Protein AF-A0AAD2FWF0-F1 (afdb_monomer)

Secondary structure (DSSP, 8-state):
------SSSSSSSSHHHHHHHHHHHHHHTTTTTHHHH--S-----PPPHHHHTSGGGHHHHHHHHHHHHHTTGGG-S---SSTTSHHHHHHHHIIIIITTTT----STTHHHHHHHHHHHHHHHHHHTS-TT-TTHHHHHHHHHHHHHHHHHHHHHHHHHHHHS-S---------S----S---TT----TTTTTTTTT--HHHHHHTS-HHHHHHHHHHHHHHHTT-HHHHHHHHHHHHHHHHHHHH---S-HHHHHHHHHHHHHH--SHHHHHHHHHHHHHHHHHHHHHHSPP-S-S---

Organism: NCBI:txid2856

Nearest PDB structures (foldseek):
  6ysq-assembly2_D  TM=2.371E-01  e=7.301E+00  Homo sapiens

Solvent-accessible surface area (backbone atoms only — not comparable to full-atom values): 18083 Å² total; per-residue (Å²): 144,83,89,90,86,87,85,84,70,74,75,66,66,63,62,59,60,62,53,54,57,56,54,55,59,58,58,71,67,51,71,67,58,59,70,72,76,53,95,65,98,63,88,43,52,74,80,55,58,83,55,49,74,34,81,90,28,42,69,57,47,49,46,46,53,49,26,31,59,78,30,48,22,34,66,45,61,71,69,44,90,46,82,86,28,30,44,33,42,19,48,49,45,28,43,75,53,72,30,48,89,47,26,59,92,64,73,89,62,41,64,53,54,47,51,53,50,54,54,50,39,34,52,43,42,70,75,69,48,60,93,82,43,85,62,39,68,60,38,52,51,42,46,50,37,26,54,50,24,40,53,51,51,53,51,49,57,58,48,52,66,62,68,64,71,87,85,74,79,90,75,79,83,79,77,95,79,79,96,81,90,83,79,73,98,83,66,80,55,51,88,79,62,56,72,79,57,78,82,63,60,53,67,67,34,52,68,71,43,59,68,70,47,36,51,34,52,52,50,50,49,50,30,60,76,73,61,38,70,79,60,40,57,61,43,48,55,53,36,53,53,45,47,53,51,58,62,66,52,86,81,73,58,35,62,64,51,32,49,32,34,53,43,50,39,61,67,43,89,44,75,65,54,30,50,56,36,47,57,40,29,55,50,25,49,51,54,36,51,58,71,69,48,73,80,76,91,77,88,84,80,135

Mean predicted aligned error: 19.79 Å

Foldseek 3Di:
DDDDDPDDPPVVVVVVVVVVVVVVVVVVVPPVVCVQQDPDPDAQADDALVVCLDPVNVVLVVQLLVLLVVLVQLQAQDFDCDPNHSLVSSVCSSCVPSRVRRHDQDDDPSSVVSVVRLLVNLVCLVPPHDPPRPCSVSSVVSNVSNVVNVVVVVVVVVVVVVVVDDDDPDPDDDDDDDDDDDDDPPDLDPVPPVPVPPPQPLVVLLVPDDPQLSVLLVVCVVCVVVVVPPVNVVSVVSNVVSLVVLLPDPDDQLVSLLSNLVSQLSSDPDPVSNVSSVVSNVVSVVVNVVVVDPDPPPPPDD

pLDDT: mean 76.72, std 20.9, range [30.39, 97.94]

Structure (mmCIF, N/CA/C/O backbone):
data_AF-A0AAD2FWF0-F1
#
_entry.id   AF-A0AAD2FWF0-F1
#
loop_
_atom_site.group_PDB
_atom_site.id
_atom_site.type_symbol
_atom_site.label_atom_id
_atom_site.label_alt_id
_at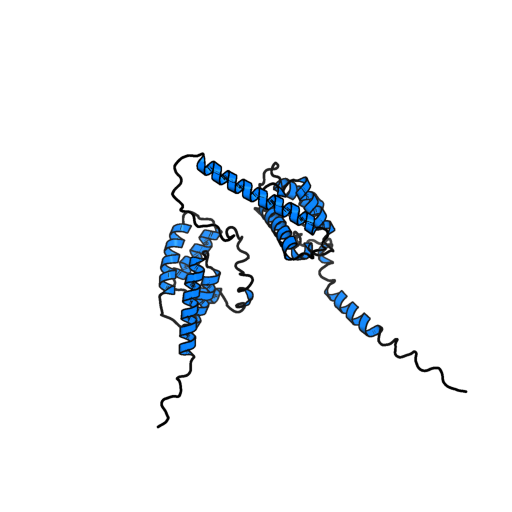om_site.label_comp_id
_atom_site.label_asym_id
_atom_site.label_entity_id
_atom_site.label_seq_id
_atom_site.pdbx_PDB_ins_code
_atom_site.Cartn_x
_atom_site.Cartn_y
_atom_site.Cartn_z
_atom_site.occupancy
_atom_site.B_iso_or_equiv
_atom_site.auth_seq_id
_atom_site.auth_comp_id
_atom_site.auth_asym_id
_atom_site.auth_atom_id
_atom_site.pdbx_PDB_model_num
ATOM 1 N N . MET A 1 1 ? -31.394 -71.961 29.343 1.00 45.06 1 MET A N 1
ATOM 2 C CA . MET A 1 1 ? -30.288 -71.554 28.451 1.00 45.06 1 MET A CA 1
ATOM 3 C C . MET A 1 1 ? -30.796 -70.407 27.598 1.00 45.06 1 MET A C 1
ATOM 5 O O . MET A 1 1 ? -31.418 -70.633 26.573 1.00 45.06 1 MET A O 1
ATOM 9 N N . THR A 1 2 ? -30.639 -69.186 28.090 1.00 41.44 2 THR A N 1
ATOM 10 C CA . THR A 1 2 ? -31.156 -67.957 27.479 1.00 41.44 2 THR A CA 1
ATOM 11 C C . THR A 1 2 ? -30.182 -66.832 27.812 1.00 41.44 2 THR A C 1
ATOM 13 O O . THR A 1 2 ? -29.646 -66.817 28.916 1.00 41.44 2 THR A O 1
ATOM 16 N N . SER A 1 3 ? -30.020 -65.896 26.870 1.00 39.06 3 SER A N 1
ATOM 17 C CA . SER A 1 3 ? -29.346 -64.590 26.996 1.00 39.06 3 SER A CA 1
ATOM 18 C C . SER A 1 3 ? -27.902 -64.479 26.486 1.00 39.06 3 SER A C 1
ATOM 20 O O . SER A 1 3 ? -26.971 -64.452 27.280 1.00 39.06 3 SER A O 1
ATOM 22 N N . VAL A 1 4 ? -27.738 -64.272 25.169 1.00 47.34 4 VAL A N 1
ATOM 23 C CA . VAL A 1 4 ? -26.682 -63.403 24.595 1.00 47.34 4 VAL A CA 1
ATOM 24 C C . VAL A 1 4 ? -27.207 -62.768 23.296 1.00 47.34 4 VAL A C 1
ATOM 26 O O . VAL A 1 4 ? -26.878 -63.226 22.212 1.00 47.34 4 VAL A O 1
ATOM 29 N N . LEU A 1 5 ? -28.067 -61.749 23.372 1.00 50.69 5 LEU A N 1
ATOM 30 C CA . LEU A 1 5 ? -28.455 -60.919 22.213 1.00 50.69 5 LEU A CA 1
ATOM 31 C C . LEU A 1 5 ? -28.944 -59.542 22.701 1.00 50.69 5 LEU A C 1
ATOM 33 O O . LEU A 1 5 ? -30.114 -59.203 22.564 1.00 50.69 5 LEU A O 1
ATOM 37 N N . ALA A 1 6 ? -28.069 -58.754 23.332 1.00 52.94 6 ALA A N 1
ATOM 38 C CA . ALA A 1 6 ? -28.422 -57.392 23.749 1.00 52.94 6 ALA A CA 1
ATOM 39 C C . ALA A 1 6 ? -27.200 -56.484 23.984 1.00 52.94 6 ALA A C 1
ATOM 41 O O . ALA A 1 6 ? -27.078 -55.917 25.057 1.00 52.94 6 ALA A O 1
ATOM 42 N N . THR A 1 7 ? -26.280 -56.340 23.022 1.00 47.69 7 THR A N 1
ATOM 43 C CA . THR A 1 7 ? -25.203 -55.318 23.124 1.00 47.69 7 THR A CA 1
ATOM 44 C C . THR A 1 7 ? -24.709 -54.766 21.778 1.00 47.69 7 THR A C 1
ATOM 46 O O . THR A 1 7 ? -23.608 -54.239 21.698 1.00 47.69 7 THR A O 1
ATOM 49 N N . LYS A 1 8 ? -25.488 -54.852 20.690 1.00 49.72 8 LYS A N 1
ATOM 50 C CA . LYS A 1 8 ? -25.033 -54.376 19.361 1.00 49.72 8 LYS A CA 1
ATOM 51 C C . LYS A 1 8 ? -25.887 -53.274 18.728 1.00 49.72 8 LYS A C 1
ATOM 53 O O . LYS A 1 8 ? -25.802 -53.066 17.523 1.00 49.72 8 LYS A O 1
ATOM 58 N N . LYS A 1 9 ? -26.729 -52.600 19.519 1.00 48.31 9 LYS A N 1
ATOM 59 C CA . LYS A 1 9 ? -27.664 -51.578 19.015 1.00 48.31 9 LYS A CA 1
ATOM 60 C C . LYS A 1 9 ? -27.309 -50.135 19.388 1.00 48.31 9 LYS A C 1
ATOM 62 O O . LYS A 1 9 ? -27.790 -49.238 18.708 1.00 48.31 9 LYS A O 1
ATOM 67 N N . ASP A 1 10 ? -26.423 -49.918 20.359 1.00 45.75 10 ASP A N 1
ATOM 68 C CA . ASP A 1 10 ? -26.119 -48.564 20.850 1.00 45.75 10 ASP A CA 1
ATOM 69 C C . ASP A 1 10 ? -24.921 -47.887 20.161 1.00 45.75 10 ASP A C 1
ATOM 71 O O . ASP A 1 10 ? -24.808 -46.667 20.208 1.00 45.75 10 ASP A O 1
ATOM 75 N N . ASP A 1 11 ? -24.085 -48.630 19.427 1.00 47.00 11 ASP A N 1
ATOM 76 C CA . ASP A 1 11 ? -22.942 -48.047 18.695 1.00 47.00 11 ASP A CA 1
ATOM 77 C C . ASP A 1 11 ? -23.287 -47.543 17.284 1.00 47.00 11 ASP A C 1
ATOM 79 O O . ASP A 1 11 ? -22.519 -46.802 16.677 1.00 47.00 11 ASP A O 1
ATOM 83 N N . VAL A 1 12 ? -24.456 -47.897 16.740 1.00 48.69 12 VAL A N 1
ATOM 84 C CA . VAL A 1 12 ? -24.847 -47.486 15.376 1.00 48.69 12 VAL A CA 1
ATOM 85 C C . VAL A 1 12 ? -25.585 -46.141 15.372 1.00 48.69 12 VAL A C 1
ATOM 87 O O . VAL A 1 12 ? -25.579 -45.450 14.358 1.00 48.69 12 VAL A O 1
ATOM 90 N N . MET A 1 13 ? -26.162 -45.708 16.500 1.00 49.09 13 MET A N 1
ATOM 91 C CA . MET A 1 13 ? -26.856 -44.412 16.577 1.00 49.09 13 MET A CA 1
ATOM 92 C C . MET A 1 13 ? -25.934 -43.209 16.811 1.00 49.09 13 MET A C 1
ATOM 94 O O . MET A 1 13 ? -26.358 -42.091 16.548 1.00 49.09 13 MET A O 1
ATOM 98 N N . LYS A 1 14 ? -24.674 -43.398 17.227 1.00 46.62 14 LYS A N 1
ATOM 99 C CA . LYS A 1 14 ? -23.728 -42.276 17.398 1.00 46.62 14 LYS A CA 1
ATOM 100 C C . LYS A 1 14 ? -23.008 -41.843 16.119 1.00 46.62 14 LYS A C 1
ATOM 102 O O . LYS A 1 14 ? -22.526 -40.721 16.058 1.00 46.62 14 LYS A O 1
ATOM 107 N N . VAL A 1 15 ? -22.969 -42.685 15.086 1.00 46.34 15 VAL A N 1
ATOM 108 C CA . VAL A 1 15 ? -22.257 -42.382 13.825 1.00 46.34 15 VAL A CA 1
ATOM 109 C C . VAL A 1 15 ? -23.104 -41.525 12.867 1.00 46.34 15 VAL A C 1
ATOM 111 O O . VAL A 1 15 ? -22.577 -40.901 11.946 1.00 46.34 15 VAL A O 1
ATOM 114 N N . VAL A 1 16 ? -24.421 -41.453 13.088 1.00 47.81 16 VAL A N 1
ATOM 115 C CA . VAL A 1 16 ? -25.355 -40.754 12.185 1.00 47.81 16 VAL A CA 1
ATOM 116 C C . VAL A 1 16 ? -25.494 -39.260 12.521 1.00 47.81 16 VAL A C 1
ATOM 118 O O . VAL A 1 16 ? -25.752 -38.465 11.622 1.00 47.81 16 VAL A O 1
ATOM 121 N N . ASP A 1 17 ? -25.238 -38.843 13.767 1.00 44.84 17 ASP A N 1
ATOM 122 C CA . ASP A 1 17 ? -25.314 -37.421 14.154 1.00 44.84 17 ASP A CA 1
ATOM 123 C C . ASP A 1 17 ? -24.028 -36.627 13.848 1.00 44.84 17 ASP A C 1
ATOM 125 O O . ASP A 1 17 ? -24.093 -35.440 13.528 1.00 44.84 17 ASP A O 1
ATOM 129 N N . GLU A 1 18 ? -22.852 -37.265 13.841 1.00 44.94 18 GLU A N 1
ATOM 130 C CA . GLU A 1 18 ? -21.591 -36.592 13.470 1.00 44.94 18 GLU A CA 1
ATOM 131 C C . GLU A 1 18 ? -21.431 -36.393 11.953 1.00 44.94 18 GLU A C 1
ATOM 133 O O . GLU A 1 18 ? -20.737 -35.478 11.508 1.00 44.94 18 GLU A O 1
ATOM 138 N N . THR A 1 1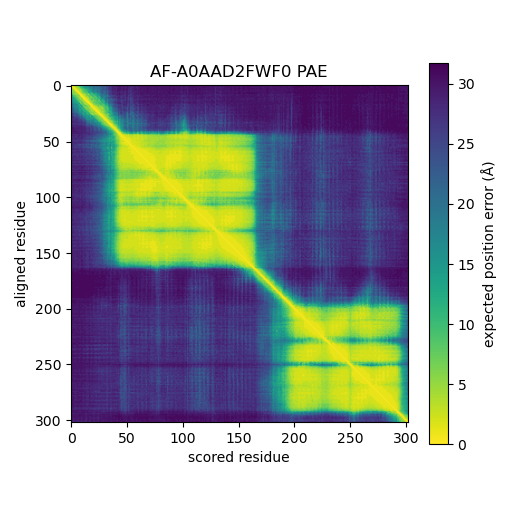9 ? -22.122 -37.191 11.135 1.00 47.12 19 THR A N 1
ATOM 139 C CA . THR A 1 19 ? -22.107 -37.038 9.671 1.00 47.12 19 THR A CA 1
ATOM 140 C C . THR A 1 19 ? -23.098 -35.984 9.171 1.00 47.12 19 THR A C 1
ATOM 142 O O . THR A 1 19 ? -22.842 -35.362 8.142 1.00 47.12 19 THR A O 1
ATOM 145 N N . ALA A 1 20 ? -24.175 -35.694 9.907 1.00 45.41 20 ALA A N 1
ATOM 146 C CA . ALA A 1 20 ? -25.114 -34.627 9.551 1.00 45.41 20 ALA A CA 1
ATOM 147 C C . ALA A 1 20 ? -24.542 -33.219 9.818 1.00 45.41 20 ALA A C 1
ATOM 149 O O . ALA A 1 20 ? -24.757 -32.303 9.022 1.00 45.41 20 ALA A O 1
ATOM 150 N N . ALA A 1 21 ? -23.743 -33.052 10.880 1.00 46.25 21 ALA A N 1
ATOM 151 C CA . ALA A 1 21 ? -23.077 -31.782 11.181 1.00 46.25 21 ALA A CA 1
ATOM 152 C C . ALA A 1 21 ? -21.938 -31.457 10.191 1.00 46.25 21 ALA A C 1
ATOM 154 O O . ALA A 1 21 ? -21.775 -30.301 9.802 1.00 46.25 21 ALA A O 1
ATOM 155 N N . ALA A 1 22 ? -21.203 -32.466 9.708 1.00 45.25 22 ALA A N 1
ATOM 156 C CA . ALA A 1 22 ? -20.161 -32.279 8.693 1.00 45.25 22 ALA A CA 1
ATOM 157 C C . ALA A 1 22 ? -20.730 -31.915 7.305 1.00 45.25 22 ALA A C 1
ATOM 159 O O . ALA A 1 22 ? -20.107 -31.167 6.553 1.00 45.25 22 ALA A O 1
ATOM 160 N N . VAL A 1 23 ? -21.937 -32.388 6.972 1.00 45.16 23 VAL A N 1
ATOM 161 C CA . VAL A 1 23 ? -22.601 -32.078 5.693 1.00 45.16 23 VAL A CA 1
ATOM 162 C C . VAL A 1 23 ? -23.232 -30.677 5.693 1.00 45.16 23 VAL A C 1
ATOM 164 O O . VAL A 1 23 ? -23.312 -30.057 4.635 1.00 45.16 23 VAL A O 1
ATOM 167 N N . ALA A 1 24 ? -23.605 -30.130 6.855 1.00 44.16 24 ALA A N 1
ATOM 168 C CA . ALA A 1 24 ? -24.110 -28.757 6.963 1.00 44.16 24 ALA A CA 1
ATOM 169 C C . ALA A 1 24 ? -22.993 -27.695 6.885 1.00 44.16 24 ALA A C 1
ATOM 171 O O . ALA A 1 24 ? -23.190 -26.658 6.257 1.00 44.16 24 ALA A O 1
ATOM 172 N N . VAL A 1 25 ? -21.797 -27.968 7.427 1.00 46.78 25 VAL A N 1
ATOM 173 C CA . VAL A 1 25 ? -20.635 -27.060 7.291 1.00 46.78 25 VAL A CA 1
ATOM 174 C C . VAL A 1 25 ? -20.080 -27.076 5.858 1.00 46.78 25 VAL A C 1
ATOM 176 O O . VAL A 1 25 ? -19.704 -26.035 5.330 1.00 46.78 25 VAL A O 1
ATOM 179 N N . ALA A 1 26 ? -20.149 -28.218 5.167 1.00 44.19 26 ALA A N 1
ATOM 180 C CA . ALA A 1 26 ? -19.785 -28.325 3.751 1.00 44.19 26 ALA A CA 1
ATOM 181 C C . ALA A 1 26 ? -20.808 -27.692 2.779 1.00 44.19 26 ALA A C 1
ATOM 183 O O . ALA A 1 26 ? -20.541 -27.623 1.578 1.00 44.19 26 ALA A O 1
ATOM 184 N N . ALA A 1 27 ? -21.979 -27.255 3.258 1.00 42.62 27 ALA A N 1
ATOM 185 C CA . ALA A 1 27 ? -23.025 -26.664 2.420 1.00 42.62 27 ALA A CA 1
ATOM 186 C C . ALA A 1 27 ? -22.975 -25.125 2.369 1.00 42.62 27 ALA A C 1
ATOM 188 O O . ALA A 1 27 ? -23.363 -24.560 1.348 1.00 42.62 27 ALA A O 1
ATOM 189 N N . GLU A 1 28 ? -22.451 -24.447 3.399 1.00 41.53 28 GLU A N 1
ATOM 190 C CA . GLU A 1 28 ? -22.254 -22.983 3.374 1.00 41.53 28 GLU A CA 1
ATOM 191 C C . GLU A 1 28 ? -20.892 -22.554 2.797 1.00 41.53 28 GLU A C 1
ATOM 193 O O . GLU A 1 28 ? -20.771 -21.444 2.290 1.00 41.53 28 GLU A O 1
ATOM 198 N N . GLU A 1 29 ? -19.885 -23.434 2.766 1.00 44.94 29 GLU A N 1
ATOM 199 C CA . GLU A 1 29 ? -18.586 -23.149 2.123 1.00 44.94 29 GLU A CA 1
ATOM 200 C C . GLU A 1 29 ? -18.600 -23.404 0.599 1.00 44.94 29 GLU A C 1
ATOM 202 O O . GLU A 1 29 ? -17.667 -23.065 -0.127 1.00 44.94 29 GLU A O 1
ATOM 207 N N . LYS A 1 30 ? -19.695 -23.971 0.076 1.00 40.53 30 LYS A N 1
ATOM 208 C CA . LYS A 1 30 ? -19.815 -24.364 -1.335 1.00 40.53 30 LYS A CA 1
ATOM 209 C C . LYS A 1 30 ? -20.314 -23.249 -2.260 1.00 40.53 30 LYS A C 1
ATOM 211 O O . LYS A 1 30 ? -20.218 -23.388 -3.474 1.00 40.53 30 LYS A O 1
ATOM 216 N N . THR A 1 31 ? -20.821 -22.135 -1.727 1.00 37.97 31 THR A N 1
ATOM 217 C CA . THR A 1 31 ? -21.410 -21.063 -2.554 1.00 37.97 31 THR A CA 1
ATOM 218 C C . THR A 1 31 ? -20.408 -20.035 -3.079 1.00 37.97 31 THR A C 1
ATOM 220 O O . THR A 1 31 ? -20.755 -19.294 -3.993 1.00 37.97 31 THR A O 1
ATOM 223 N N . ASP A 1 32 ? -19.171 -20.013 -2.573 1.00 42.81 32 ASP A N 1
ATOM 224 C CA . ASP A 1 32 ? -18.135 -19.076 -3.045 1.00 42.81 32 ASP A CA 1
ATOM 225 C C . ASP A 1 32 ? -17.148 -19.705 -4.047 1.00 42.81 32 ASP A C 1
ATOM 227 O O . ASP A 1 32 ? -16.441 -18.985 -4.756 1.00 42.81 32 ASP A O 1
ATOM 231 N N . ILE A 1 33 ? -17.109 -21.039 -4.149 1.00 46.69 33 ILE A N 1
ATOM 232 C CA . ILE A 1 33 ? -16.169 -21.761 -5.025 1.00 46.69 33 ILE A CA 1
ATOM 233 C C . ILE A 1 33 ? -16.726 -21.910 -6.451 1.00 46.69 33 ILE A C 1
ATOM 235 O O . ILE A 1 33 ? -15.979 -21.751 -7.419 1.00 46.69 33 ILE A O 1
ATOM 239 N N . ASP A 1 34 ? -18.041 -22.098 -6.615 1.00 38.59 34 ASP A N 1
ATOM 240 C CA . ASP A 1 34 ? -18.673 -22.165 -7.947 1.00 38.59 34 ASP A CA 1
ATOM 241 C C . ASP A 1 34 ? -18.630 -20.817 -8.701 1.00 38.59 34 ASP A C 1
ATOM 243 O O . ASP A 1 34 ? -18.728 -20.773 -9.930 1.00 38.59 34 ASP A O 1
ATOM 247 N N . ASP A 1 35 ? -18.378 -19.711 -7.994 1.00 47.03 35 ASP A N 1
ATOM 248 C CA . ASP A 1 35 ? -18.180 -18.384 -8.588 1.00 47.03 35 ASP A CA 1
ATOM 249 C C . ASP A 1 35 ? -16.759 -18.155 -9.136 1.00 47.03 35 ASP A C 1
ATOM 251 O O . ASP A 1 35 ? -16.540 -17.208 -9.898 1.00 47.03 35 ASP A O 1
ATOM 255 N N . ALA A 1 36 ? -15.794 -19.018 -8.796 1.00 49.69 36 ALA A N 1
ATOM 256 C CA . ALA A 1 36 ? -14.414 -18.917 -9.275 1.00 49.69 36 ALA A CA 1
ATOM 257 C C . ALA A 1 36 ? -14.186 -19.614 -10.630 1.00 49.69 36 ALA A C 1
ATOM 259 O O . ALA A 1 36 ? -13.240 -19.267 -11.338 1.00 49.69 36 ALA A O 1
ATOM 260 N N . LEU A 1 37 ? -15.049 -20.564 -11.015 1.00 48.69 37 LEU A N 1
ATOM 261 C CA . LEU A 1 37 ? -14.884 -21.381 -12.230 1.00 48.69 37 LEU A CA 1
ATOM 262 C C . LEU A 1 37 ? -16.114 -21.375 -13.165 1.00 48.69 37 LEU A C 1
ATOM 264 O O . LEU A 1 37 ? -16.098 -22.012 -14.219 1.00 48.69 37 LEU A O 1
ATOM 268 N N . GLY A 1 38 ? -17.169 -20.623 -12.830 1.00 37.72 38 GLY A N 1
ATOM 269 C CA . GLY A 1 38 ? -18.408 -20.534 -13.606 1.00 37.72 38 GLY A CA 1
ATOM 270 C C . GLY A 1 38 ? -18.366 -19.525 -14.761 1.00 37.72 38 GLY A C 1
ATOM 271 O O . GLY A 1 38 ? -18.234 -18.313 -14.572 1.00 37.72 38 GLY A O 1
ATOM 272 N N . ALA A 1 39 ? -18.558 -20.018 -15.985 1.00 46.31 39 ALA A N 1
ATOM 273 C CA . ALA A 1 39 ? -18.765 -19.223 -17.191 1.00 46.31 39 ALA A CA 1
ATOM 274 C C . ALA A 1 39 ? -20.047 -18.369 -17.095 1.00 46.31 39 ALA A C 1
ATOM 276 O O . ALA A 1 39 ? -21.133 -18.795 -17.472 1.00 46.31 39 ALA A O 1
ATOM 277 N N . GLY A 1 40 ? -19.918 -17.133 -16.612 1.00 37.94 40 GLY A N 1
ATOM 278 C CA . GLY A 1 40 ? -21.021 -16.175 -16.606 1.00 37.94 40 GLY A CA 1
ATOM 279 C C . GLY A 1 40 ? -20.607 -14.791 -16.127 1.00 37.94 40 GLY A C 1
ATOM 280 O O . GLY A 1 40 ? -20.702 -14.510 -14.945 1.00 37.94 40 GLY A O 1
ATOM 281 N N . SER A 1 41 ? -20.152 -13.933 -17.050 1.00 45.66 41 SER A N 1
ATOM 282 C CA . SER A 1 41 ? -20.131 -12.450 -17.013 1.00 45.66 41 SER A CA 1
ATOM 283 C C . SER A 1 41 ? -19.851 -11.702 -15.682 1.00 45.66 41 SER A C 1
ATOM 285 O O . SER A 1 41 ? -20.185 -10.519 -15.559 1.00 45.66 41 SER A O 1
ATOM 287 N N . LYS A 1 42 ? -19.215 -12.318 -14.685 1.00 55.62 42 LYS A N 1
ATOM 288 C CA . LYS A 1 42 ? -18.720 -11.638 -13.486 1.00 55.62 42 LYS A CA 1
ATOM 289 C C . LYS A 1 42 ? -17.328 -11.091 -13.782 1.00 55.62 42 LYS A C 1
ATOM 291 O O . LYS A 1 42 ? -16.529 -11.713 -14.482 1.00 55.62 42 LYS A O 1
ATOM 296 N N . ARG A 1 43 ? -17.059 -9.870 -13.311 1.00 57.12 43 ARG A N 1
ATOM 297 C CA . ARG A 1 43 ? -15.760 -9.205 -13.486 1.00 57.12 43 ARG A CA 1
ATOM 298 C C . ARG A 1 43 ? -14.656 -10.129 -12.962 1.00 57.12 43 ARG A C 1
ATOM 300 O O . ARG A 1 43 ? -14.607 -10.405 -11.769 1.00 57.12 43 ARG A O 1
ATOM 307 N N . ARG A 1 44 ? -13.795 -10.584 -13.869 1.00 73.81 44 ARG A N 1
ATOM 308 C CA . ARG A 1 44 ? -12.652 -11.456 -13.589 1.00 73.81 44 ARG A CA 1
ATOM 309 C C . ARG A 1 44 ? -11.543 -10.629 -12.947 1.00 73.81 44 ARG A C 1
ATOM 311 O O . ARG A 1 44 ? -10.960 -9.765 -13.605 1.00 73.81 44 ARG A O 1
ATOM 318 N N . PHE A 1 45 ? -11.306 -10.840 -11.657 1.00 81.00 45 PHE A N 1
ATOM 319 C CA . PHE A 1 45 ? -10.285 -10.131 -10.890 1.00 81.00 45 PHE A CA 1
ATOM 320 C C . PHE A 1 45 ? -9.158 -11.075 -10.506 1.00 81.00 45 PHE A C 1
ATOM 322 O O . PHE A 1 45 ? -9.391 -12.239 -10.196 1.00 81.00 45 PHE A O 1
ATOM 329 N N . PHE A 1 46 ? -7.947 -10.527 -10.432 1.00 86.88 46 PHE A N 1
ATOM 330 C CA . PHE A 1 46 ? -6.804 -11.271 -9.928 1.00 86.88 46 PHE A CA 1
ATOM 331 C C . PHE A 1 46 ? -7.103 -11.738 -8.493 1.00 86.88 46 PHE A C 1
ATOM 333 O O . PHE A 1 46 ? -7.545 -10.906 -7.684 1.00 86.88 46 PHE A O 1
ATOM 340 N N . PRO A 1 47 ? -6.892 -13.026 -8.163 1.00 87.81 47 PRO A N 1
ATOM 341 C CA . PRO A 1 47 ? -7.237 -13.559 -6.853 1.00 87.81 47 PRO A CA 1
ATOM 342 C C . PRO A 1 47 ? -6.613 -12.756 -5.704 1.00 87.81 47 PRO A C 1
ATOM 344 O O . PRO A 1 47 ? -5.526 -12.178 -5.807 1.00 87.81 47 PRO A O 1
ATOM 347 N N . ARG A 1 48 ? -7.323 -12.691 -4.574 1.00 88.88 48 ARG A N 1
ATOM 348 C CA . ARG A 1 48 ? -6.809 -12.019 -3.372 1.00 88.88 48 ARG A CA 1
ATOM 349 C C . ARG A 1 48 ? -5.648 -12.831 -2.792 1.00 88.88 48 ARG A C 1
ATOM 351 O O . ARG A 1 48 ? -5.724 -14.052 -2.770 1.00 88.88 48 ARG A O 1
ATOM 358 N N . VAL A 1 49 ? -4.637 -12.154 -2.236 1.00 89.25 49 VAL A N 1
ATOM 359 C CA . VAL A 1 49 ? -3.431 -12.798 -1.669 1.00 89.25 49 VAL A CA 1
ATOM 360 C C . VAL A 1 49 ? -3.787 -13.883 -0.658 1.00 89.25 49 VAL A C 1
ATOM 362 O O . VAL A 1 49 ? -3.319 -15.000 -0.800 1.00 89.25 49 VAL A O 1
ATOM 365 N N . LYS A 1 50 ? -4.717 -13.614 0.267 1.00 87.50 50 LYS A N 1
ATOM 366 C CA . LYS A 1 50 ? -5.183 -14.612 1.243 1.00 87.50 50 LYS A CA 1
ATOM 367 C C . LYS A 1 50 ? -5.698 -15.925 0.628 1.00 87.50 50 LYS A C 1
ATOM 369 O O . LYS A 1 50 ? -5.614 -16.955 1.275 1.00 87.50 50 LYS A O 1
ATOM 374 N N . HIS A 1 51 ? -6.246 -15.893 -0.592 1.00 88.06 51 HIS A N 1
ATOM 375 C CA . HIS A 1 51 ? -6.697 -17.104 -1.287 1.00 88.06 51 HIS A CA 1
ATOM 376 C C . HIS A 1 51 ? -5.518 -17.817 -1.958 1.00 88.06 51 HIS A C 1
ATOM 378 O O . HIS A 1 51 ? -5.448 -19.038 -1.930 1.00 88.06 51 HIS A O 1
ATOM 384 N N . LEU A 1 52 ? -4.555 -17.057 -2.486 1.00 87.75 52 LEU A N 1
ATOM 385 C CA . LEU A 1 52 ? -3.352 -17.591 -3.132 1.00 87.75 52 LEU A CA 1
ATOM 386 C C . LEU A 1 52 ? -2.435 -18.373 -2.183 1.00 87.75 52 LEU A C 1
ATOM 388 O O . LEU A 1 52 ? -1.653 -19.188 -2.652 1.00 87.75 52 LEU A O 1
ATOM 392 N N . LEU A 1 53 ? -2.532 -18.138 -0.871 1.00 87.88 53 LEU A N 1
ATOM 393 C CA . LEU A 1 53 ? -1.777 -18.876 0.150 1.00 87.88 53 LEU A CA 1
ATOM 394 C C . LEU A 1 53 ? -2.404 -20.231 0.520 1.00 87.88 53 LEU A C 1
ATOM 396 O O . LEU A 1 53 ? -1.855 -20.964 1.341 1.00 87.88 53 LEU A O 1
ATOM 400 N N . THR A 1 54 ? -3.578 -20.554 -0.026 1.00 87.88 54 THR A N 1
ATOM 401 C CA . THR A 1 54 ? -4.245 -21.837 0.227 1.00 87.88 54 THR A CA 1
ATOM 402 C C . THR A 1 54 ? -3.761 -22.900 -0.758 1.00 87.88 54 THR A C 1
ATOM 404 O O . THR A 1 54 ? -3.388 -22.590 -1.890 1.00 87.88 54 THR A O 1
ATOM 407 N N . ARG A 1 55 ? -3.817 -24.177 -0.353 1.00 85.81 55 ARG A N 1
ATOM 408 C CA . ARG A 1 55 ? -3.373 -25.308 -1.191 1.00 85.81 55 ARG A CA 1
ATOM 409 C C . ARG A 1 55 ? -4.120 -25.415 -2.522 1.00 85.81 55 ARG A C 1
ATOM 411 O O . ARG A 1 55 ? -3.558 -25.889 -3.501 1.00 85.81 55 ARG A O 1
ATOM 418 N N . GLU A 1 56 ? -5.366 -24.955 -2.581 1.00 88.38 56 GLU A N 1
ATOM 419 C CA . GLU A 1 56 ? -6.180 -24.986 -3.803 1.00 88.38 56 GLU A CA 1
ATOM 420 C C . GLU A 1 56 ? -5.596 -24.116 -4.923 1.00 88.38 56 GLU A C 1
ATOM 422 O O . GLU A 1 56 ? -5.746 -24.428 -6.102 1.00 88.38 56 GLU A O 1
ATOM 427 N N . TRP A 1 57 ? -4.890 -23.046 -4.554 1.00 91.38 57 TRP A N 1
ATOM 428 C CA . TRP A 1 57 ? -4.292 -22.094 -5.486 1.00 91.38 57 TRP A CA 1
ATOM 429 C C . TRP A 1 57 ? -2.799 -22.341 -5.717 1.00 91.38 57 TRP A C 1
ATOM 431 O O . TRP A 1 57 ? -2.146 -21.543 -6.385 1.00 91.38 57 TRP A O 1
ATOM 441 N N . GLU A 1 58 ? -2.249 -23.445 -5.208 1.00 92.62 58 GLU A N 1
ATOM 442 C CA . GLU A 1 58 ? -0.817 -23.739 -5.281 1.00 92.62 58 GLU A CA 1
ATOM 443 C C . GLU A 1 58 ? -0.321 -23.849 -6.730 1.00 92.62 58 GLU A C 1
ATOM 445 O O . GLU A 1 58 ? 0.711 -23.280 -7.073 1.00 92.62 58 GLU A O 1
ATOM 450 N N . SER A 1 59 ? -1.079 -24.504 -7.614 1.00 93.25 59 SER A N 1
ATOM 451 C CA . SER A 1 59 ? -0.732 -24.628 -9.038 1.00 93.25 59 SER A CA 1
ATOM 452 C C . SER A 1 59 ? -0.724 -23.274 -9.754 1.00 93.25 59 SER A C 1
ATOM 454 O O . SER A 1 59 ? 0.183 -22.980 -10.535 1.00 93.25 59 SER A O 1
ATOM 456 N N . PHE A 1 60 ? -1.699 -22.418 -9.443 1.00 94.69 60 PHE A N 1
ATOM 457 C CA . PHE A 1 60 ? -1.756 -21.051 -9.947 1.00 94.69 60 PHE A CA 1
ATOM 458 C C . PHE A 1 60 ? -0.568 -20.231 -9.436 1.00 94.69 60 PHE A C 1
ATOM 460 O O . PHE A 1 60 ? 0.108 -19.564 -10.218 1.00 94.69 60 PHE A O 1
ATOM 467 N N . LEU A 1 61 ? -0.282 -20.300 -8.133 1.00 94.75 61 LEU A N 1
ATOM 468 C CA . LEU A 1 61 ? 0.845 -19.609 -7.517 1.00 94.75 61 LEU A CA 1
ATOM 469 C C . LEU A 1 61 ? 2.174 -20.070 -8.126 1.00 94.75 61 LEU A C 1
ATOM 471 O O . LEU A 1 61 ? 3.001 -19.229 -8.467 1.00 94.75 61 LEU A O 1
ATOM 475 N N . ALA A 1 62 ? 2.359 -21.376 -8.325 1.00 96.81 62 ALA A N 1
ATOM 476 C CA . ALA A 1 62 ? 3.534 -21.931 -8.989 1.00 96.81 62 ALA A CA 1
ATOM 477 C C . ALA A 1 62 ? 3.707 -21.345 -10.398 1.00 96.81 62 ALA A C 1
ATOM 479 O O . ALA A 1 62 ? 4.782 -20.838 -10.708 1.00 96.81 62 ALA A O 1
ATOM 480 N N . GLY A 1 63 ? 2.633 -21.302 -11.195 1.00 97.25 63 GLY A N 1
ATOM 481 C CA . GLY A 1 63 ? 2.659 -20.694 -12.527 1.00 97.25 63 GLY A CA 1
ATOM 482 C C . GLY A 1 63 ? 3.006 -19.202 -12.503 1.00 97.25 63 GLY A C 1
ATOM 483 O O . GLY A 1 63 ? 3.764 -18.725 -13.347 1.00 97.25 63 GLY A O 1
ATOM 484 N N . VAL A 1 64 ? 2.505 -18.452 -11.514 1.00 96.94 64 VAL A N 1
ATOM 485 C CA . VAL A 1 64 ? 2.888 -17.045 -11.324 1.00 96.94 64 VAL A CA 1
ATOM 486 C C . VAL A 1 64 ? 4.385 -16.929 -11.031 1.00 96.94 64 VAL A C 1
ATOM 488 O O . VAL A 1 64 ? 5.054 -16.107 -11.653 1.00 96.94 64 VAL A O 1
ATOM 491 N N . LEU A 1 65 ? 4.931 -17.751 -10.130 1.00 97.56 65 LEU A N 1
ATOM 492 C CA . LEU A 1 65 ? 6.362 -17.737 -9.805 1.00 97.56 65 LEU A CA 1
ATOM 493 C C . LEU A 1 65 ? 7.228 -18.144 -11.011 1.00 97.56 65 LEU A C 1
ATOM 495 O O . LEU A 1 65 ? 8.256 -17.510 -11.244 1.00 97.56 65 LEU A O 1
ATOM 499 N N . ASP A 1 66 ? 6.797 -19.123 -11.812 1.00 97.94 66 ASP A N 1
ATOM 500 C CA . ASP A 1 66 ? 7.463 -19.517 -13.062 1.00 97.94 66 ASP A CA 1
ATOM 501 C C . ASP A 1 66 ? 7.529 -18.356 -14.062 1.00 97.94 66 ASP A C 1
ATOM 503 O O . ASP A 1 66 ? 8.589 -18.066 -14.620 1.00 97.94 66 ASP A O 1
ATOM 507 N N . ALA A 1 67 ? 6.417 -17.639 -14.248 1.00 97.81 67 ALA A N 1
ATOM 508 C CA . ALA A 1 67 ? 6.362 -16.473 -15.124 1.00 97.81 67 ALA A CA 1
ATOM 509 C C . ALA A 1 67 ? 7.289 -15.341 -14.646 1.00 97.81 67 ALA A C 1
ATOM 511 O O . ALA A 1 67 ? 7.919 -14.661 -15.463 1.00 97.81 67 ALA A O 1
ATOM 512 N N . MET A 1 68 ? 7.407 -15.148 -13.327 1.00 97.88 68 MET A N 1
ATOM 513 C CA . MET A 1 68 ? 8.335 -14.178 -12.737 1.00 97.88 68 MET A CA 1
ATOM 514 C C . MET A 1 68 ? 9.797 -14.526 -13.042 1.00 97.88 68 MET A C 1
ATOM 516 O O . MET A 1 68 ? 10.561 -13.635 -13.430 1.00 97.88 68 MET A O 1
ATOM 520 N N . ASP A 1 69 ? 10.169 -15.803 -12.916 1.00 97.38 69 ASP A N 1
ATOM 521 C CA . ASP A 1 69 ? 11.524 -16.285 -13.205 1.00 97.38 69 ASP A CA 1
ATOM 522 C C . ASP A 1 69 ? 11.847 -16.191 -14.697 1.00 97.38 69 ASP A C 1
ATOM 524 O O . ASP A 1 69 ? 12.887 -15.647 -15.071 1.00 97.38 69 ASP A O 1
ATOM 528 N N . GLN A 1 70 ? 10.927 -16.629 -15.561 1.00 97.38 70 GLN A N 1
ATOM 529 C CA . GLN A 1 70 ? 11.088 -16.566 -17.016 1.00 97.38 70 GLN A CA 1
ATOM 530 C C . GLN A 1 70 ? 11.272 -15.127 -17.520 1.00 97.38 70 GLN A C 1
ATOM 532 O O . GLN A 1 70 ? 11.999 -14.876 -18.483 1.00 97.38 70 GLN A O 1
ATOM 537 N N . ALA A 1 71 ? 10.618 -14.164 -16.872 1.00 96.62 71 ALA A N 1
ATOM 538 C CA . ALA A 1 71 ? 10.741 -12.753 -17.204 1.00 96.62 71 ALA A CA 1
ATOM 539 C C . ALA A 1 71 ? 11.958 -12.063 -16.568 1.00 96.62 71 ALA A C 1
ATOM 541 O O . ALA A 1 71 ? 12.249 -10.920 -16.933 1.00 96.62 71 ALA A O 1
ATOM 542 N N . HIS A 1 72 ? 12.640 -12.715 -15.619 1.00 96.75 72 HIS A N 1
ATOM 543 C CA . HIS A 1 72 ? 13.652 -12.121 -14.737 1.00 96.75 72 HIS A CA 1
ATOM 544 C C . HIS A 1 72 ? 13.148 -10.886 -13.971 1.00 96.75 72 HIS A C 1
ATOM 546 O O . HIS A 1 72 ? 13.899 -9.947 -13.692 1.00 96.75 72 HIS A O 1
ATOM 552 N N . ALA A 1 73 ? 11.855 -10.852 -13.645 1.00 95.25 73 ALA A N 1
ATOM 553 C CA . ALA A 1 73 ? 11.233 -9.710 -12.982 1.00 95.25 73 ALA A CA 1
ATOM 554 C C . ALA A 1 73 ? 11.732 -9.444 -11.547 1.00 95.25 73 ALA A C 1
ATOM 556 O O . ALA A 1 73 ? 11.911 -8.266 -11.221 1.00 95.25 73 ALA A O 1
ATOM 557 N N . PRO A 1 74 ? 12.044 -10.463 -10.717 1.00 96.75 74 PRO A N 1
ATOM 558 C CA . PRO A 1 74 ? 12.618 -10.243 -9.390 1.00 96.75 74 PRO A CA 1
ATOM 559 C C . PRO A 1 74 ? 13.924 -9.437 -9.407 1.00 96.75 74 PRO A C 1
ATOM 561 O O . PRO A 1 74 ? 14.185 -8.686 -8.482 1.00 96.75 74 PRO A O 1
ATOM 564 N N . SER A 1 75 ? 14.720 -9.507 -10.476 1.00 95.62 75 SER A N 1
ATOM 565 C CA . SER A 1 75 ? 15.986 -8.767 -10.588 1.00 95.62 75 SER A CA 1
ATOM 566 C C . SER A 1 75 ? 15.824 -7.299 -11.011 1.00 95.62 75 SER A C 1
ATOM 568 O O . SER A 1 75 ? 16.816 -6.598 -11.196 1.00 95.62 75 SER A O 1
ATOM 570 N N . ALA A 1 76 ? 14.595 -6.806 -11.187 1.00 93.94 76 ALA A N 1
ATOM 571 C CA . ALA A 1 76 ? 14.320 -5.423 -11.559 1.00 93.94 76 ALA A CA 1
ATOM 572 C C . ALA A 1 76 ? 13.526 -4.703 -10.463 1.00 93.94 76 ALA A C 1
ATOM 574 O O . ALA A 1 76 ? 12.460 -5.149 -10.054 1.00 93.94 76 ALA A O 1
ATOM 575 N N . ALA A 1 77 ? 13.973 -3.523 -10.040 1.00 89.38 77 ALA A N 1
ATOM 576 C CA . ALA A 1 77 ? 13.248 -2.732 -9.040 1.00 89.38 77 ALA A CA 1
ATOM 577 C C . ALA A 1 77 ? 12.092 -1.897 -9.638 1.00 89.38 77 ALA A C 1
ATOM 579 O O . ALA A 1 77 ? 11.033 -1.695 -9.023 1.00 89.38 77 ALA A O 1
ATOM 580 N N . VAL A 1 78 ? 12.259 -1.434 -10.882 1.00 89.38 78 VAL A N 1
ATOM 581 C CA . VAL A 1 78 ? 11.312 -0.532 -11.553 1.00 89.38 78 VAL A CA 1
ATOM 582 C C . VAL A 1 78 ? 10.391 -1.298 -12.494 1.00 89.38 78 VAL A C 1
ATOM 584 O O . VAL A 1 78 ? 10.848 -1.932 -13.446 1.00 89.38 78 VAL A O 1
ATOM 587 N N . ALA A 1 79 ? 9.081 -1.149 -12.288 1.00 88.12 79 ALA A N 1
ATOM 588 C CA . ALA A 1 79 ? 8.090 -1.526 -13.288 1.00 88.12 79 ALA A CA 1
ATOM 589 C C . ALA A 1 79 ? 8.008 -0.453 -14.378 1.00 88.12 79 ALA A C 1
ATOM 591 O O . ALA A 1 79 ? 8.012 0.746 -14.100 1.00 88.12 79 ALA A O 1
ATOM 592 N N . SER A 1 80 ? 7.894 -0.877 -15.632 1.00 88.56 80 SER A N 1
ATOM 593 C CA . SER A 1 80 ? 7.695 0.023 -16.766 1.00 88.56 80 SER A CA 1
ATOM 594 C C . SER A 1 80 ? 6.763 -0.613 -17.788 1.00 88.56 80 SER A C 1
ATOM 596 O O . SER A 1 80 ? 6.617 -1.825 -17.825 1.00 88.56 80 SER A O 1
ATOM 598 N N . HIS A 1 81 ? 6.149 0.208 -18.638 1.00 85.75 81 HIS A N 1
ATOM 599 C CA . HIS A 1 81 ? 5.334 -0.250 -19.769 1.00 85.75 81 HIS A CA 1
ATOM 600 C C . HIS A 1 81 ? 6.179 -0.591 -21.010 1.00 85.75 81 HIS A C 1
ATOM 602 O O . HIS A 1 81 ? 5.634 -0.900 -22.064 1.00 85.75 81 HIS A O 1
ATOM 608 N N . LYS A 1 82 ? 7.508 -0.461 -20.923 1.00 88.88 82 LYS A N 1
ATOM 609 C CA . LYS A 1 82 ? 8.418 -0.808 -22.016 1.00 88.88 82 LYS A CA 1
ATOM 610 C C . LYS A 1 82 ? 8.480 -2.328 -22.156 1.00 88.88 82 LYS A C 1
ATOM 612 O O . LYS A 1 82 ? 8.763 -3.000 -21.172 1.00 88.88 82 LYS A O 1
ATOM 617 N N . ALA A 1 83 ? 8.347 -2.844 -23.377 1.00 88.31 83 ALA A N 1
ATOM 618 C CA . ALA A 1 83 ? 8.439 -4.282 -23.671 1.00 88.31 83 ALA A CA 1
ATOM 619 C C . ALA A 1 83 ? 9.776 -4.927 -23.248 1.00 88.31 83 ALA A C 1
ATOM 621 O O . ALA A 1 83 ? 9.872 -6.130 -23.021 1.00 88.31 83 ALA A O 1
ATOM 622 N N . THR A 1 84 ? 10.831 -4.121 -23.111 1.00 91.62 84 THR A N 1
ATOM 623 C CA . THR A 1 84 ? 12.136 -4.571 -22.614 1.00 91.62 84 THR A CA 1
ATOM 624 C C . THR A 1 84 ? 12.184 -4.740 -21.096 1.00 91.62 84 THR A C 1
ATOM 626 O O . THR A 1 84 ? 13.129 -5.339 -20.591 1.00 91.62 84 THR A O 1
ATOM 629 N N . ASN A 1 85 ? 11.202 -4.217 -20.358 1.00 93.94 85 ASN A N 1
ATOM 630 C CA . ASN A 1 85 ? 11.187 -4.260 -18.905 1.00 93.94 85 ASN A CA 1
ATOM 631 C C . ASN A 1 85 ? 10.756 -5.652 -18.398 1.00 93.94 85 ASN A C 1
ATOM 633 O O . ASN A 1 85 ? 9.711 -6.150 -18.823 1.00 93.94 85 ASN A O 1
ATOM 637 N N . PRO A 1 86 ? 11.500 -6.254 -17.455 1.00 95.94 86 PRO A N 1
ATOM 638 C CA . PRO A 1 86 ? 11.159 -7.556 -16.880 1.00 95.94 86 PRO A CA 1
ATOM 639 C C . PRO A 1 86 ? 9.742 -7.646 -16.293 1.00 95.94 86 PRO A C 1
ATOM 641 O O . PRO A 1 86 ? 9.034 -8.616 -16.542 1.00 95.94 86 PRO A O 1
ATOM 644 N N . TRP A 1 87 ? 9.259 -6.606 -15.601 1.00 96.06 87 TRP A N 1
ATOM 645 C CA . TRP A 1 87 ? 7.897 -6.600 -15.044 1.00 96.06 87 TRP A CA 1
ATOM 646 C C . TRP A 1 87 ? 6.806 -6.558 -16.110 1.00 96.06 87 TRP A C 1
ATOM 648 O O . TRP A 1 87 ? 5.720 -7.085 -15.885 1.00 96.06 87 TRP A O 1
ATOM 658 N N . PHE A 1 88 ? 7.076 -5.936 -17.259 1.00 94.88 88 PHE A N 1
ATOM 659 C CA . PHE A 1 88 ? 6.142 -5.950 -18.382 1.00 94.88 88 PHE A CA 1
ATOM 660 C C . PHE A 1 88 ? 6.012 -7.359 -18.964 1.00 94.88 88 PHE A C 1
ATOM 662 O O . PHE A 1 88 ? 4.901 -7.839 -19.153 1.00 94.88 88 PHE A O 1
ATOM 669 N N . LYS A 1 89 ? 7.138 -8.050 -19.167 1.00 96.25 89 LYS A N 1
ATOM 670 C CA . LYS A 1 89 ? 7.145 -9.433 -19.664 1.00 96.25 89 LYS A CA 1
ATOM 671 C C . LYS A 1 89 ? 6.462 -10.396 -18.696 1.00 96.25 89 LYS A C 1
ATOM 673 O O . LYS A 1 89 ? 5.653 -11.209 -19.123 1.00 96.25 89 LYS A O 1
ATOM 678 N N . ALA A 1 90 ? 6.743 -10.275 -17.396 1.00 97.00 90 ALA A N 1
ATOM 679 C CA . ALA A 1 90 ? 6.075 -11.079 -16.371 1.00 97.00 90 ALA A CA 1
ATOM 680 C C . ALA A 1 90 ? 4.561 -10.854 -16.379 1.00 97.00 90 ALA A C 1
ATOM 682 O O . ALA A 1 90 ? 3.787 -11.798 -16.267 1.00 97.00 90 ALA A O 1
ATOM 683 N N . PHE A 1 91 ? 4.138 -9.598 -16.539 1.00 96.00 91 PHE A N 1
ATOM 684 C CA . PHE A 1 91 ? 2.729 -9.259 -16.657 1.00 96.00 91 PHE A CA 1
ATOM 685 C C . PHE A 1 91 ? 2.078 -9.961 -17.857 1.00 96.00 91 PHE A C 1
ATOM 687 O O . PHE A 1 91 ? 1.015 -10.547 -17.686 1.00 96.00 91 PHE A O 1
ATOM 694 N N . GLU A 1 92 ? 2.700 -9.936 -19.039 1.00 94.81 92 GLU A N 1
ATOM 695 C CA . GLU A 1 92 ? 2.165 -10.628 -20.222 1.00 94.81 92 GLU A CA 1
ATOM 696 C C . GLU A 1 92 ? 2.100 -12.143 -20.001 1.00 94.81 92 GLU A C 1
ATOM 698 O O . GLU A 1 92 ? 1.040 -12.732 -20.165 1.00 94.81 92 GLU A O 1
ATOM 703 N N . LEU A 1 93 ? 3.172 -12.769 -19.503 1.00 96.69 93 LEU A N 1
ATOM 704 C CA . LEU A 1 93 ? 3.190 -14.213 -19.226 1.00 96.69 93 LEU A CA 1
ATOM 705 C C . LEU A 1 93 ? 2.100 -14.648 -18.236 1.00 96.69 93 LEU A C 1
ATOM 707 O O . LEU A 1 93 ? 1.479 -15.698 -18.409 1.00 96.69 93 LEU A O 1
ATOM 711 N N . VAL A 1 94 ? 1.844 -13.843 -17.201 1.00 96.19 94 VAL A N 1
ATOM 712 C CA . VAL A 1 94 ? 0.799 -14.157 -16.223 1.00 96.19 94 VAL A CA 1
ATOM 713 C C . VAL A 1 94 ? -0.590 -13.955 -16.814 1.00 96.19 94 VAL A C 1
ATOM 715 O O . VAL A 1 94 ? -1.426 -14.833 -16.652 1.00 96.19 94 VAL A O 1
ATOM 718 N N . TYR A 1 95 ? -0.874 -12.839 -17.484 1.00 93.88 95 TYR A N 1
ATOM 719 C CA . TYR A 1 95 ? -2.234 -12.558 -17.959 1.00 93.88 95 TYR A CA 1
ATOM 720 C C . TYR A 1 95 ? -2.605 -13.277 -19.258 1.00 93.88 95 TYR A C 1
ATOM 722 O O . TYR A 1 95 ? -3.774 -13.607 -19.429 1.00 93.88 95 TYR A O 1
ATOM 730 N N . ASP A 1 96 ? -1.641 -13.573 -20.126 1.00 92.81 96 ASP A N 1
ATOM 731 C CA . ASP A 1 96 ? -1.878 -14.333 -21.358 1.00 92.81 96 ASP A CA 1
ATOM 732 C C . ASP A 1 96 ? -1.761 -15.850 -21.128 1.00 92.81 96 ASP A C 1
ATOM 734 O O . ASP A 1 96 ? -2.239 -16.640 -21.939 1.00 92.81 96 ASP A O 1
ATOM 738 N N . GLY A 1 97 ? -1.151 -16.266 -20.011 1.00 93.06 97 GLY A N 1
ATOM 739 C CA . GLY A 1 97 ? -1.005 -17.663 -19.609 1.00 93.06 97 GLY A CA 1
ATOM 740 C C . GLY A 1 97 ? -1.815 -17.991 -18.358 1.00 93.06 97 GLY A C 1
ATOM 741 O O . GLY A 1 97 ? -2.983 -18.369 -18.435 1.00 93.06 97 GLY A O 1
ATOM 742 N N . VAL A 1 98 ? -1.177 -17.844 -17.197 1.00 91.94 98 VAL A N 1
ATOM 743 C CA . VAL A 1 98 ? -1.628 -18.374 -15.894 1.00 91.94 98 VAL A CA 1
ATOM 744 C C . VAL A 1 98 ? -3.013 -17.871 -15.466 1.00 91.94 98 VAL A C 1
ATOM 746 O O . VAL A 1 98 ? -3.807 -18.617 -14.902 1.00 91.94 98 VAL A O 1
ATOM 749 N N . ALA A 1 99 ? -3.302 -16.597 -15.715 1.00 91.12 99 ALA A N 1
ATOM 750 C CA . ALA A 1 99 ? -4.495 -15.895 -15.258 1.00 91.12 99 ALA A CA 1
ATOM 751 C C . ALA A 1 99 ? -5.467 -15.535 -16.391 1.00 91.12 99 ALA A C 1
ATOM 753 O O . ALA A 1 99 ? -6.434 -14.811 -16.143 1.00 91.12 99 ALA A O 1
ATOM 754 N N . SER A 1 100 ? -5.231 -16.046 -17.603 1.00 89.06 100 SER A N 1
ATOM 755 C CA . SER A 1 100 ? -6.024 -15.756 -18.809 1.00 89.06 100 SER A CA 1
ATOM 756 C C . SER A 1 100 ? -7.521 -16.019 -18.614 1.00 89.06 100 SER A C 1
ATOM 758 O O . SER A 1 100 ? -8.368 -15.209 -19.002 1.00 89.06 100 SER A O 1
ATOM 760 N N . ASP A 1 101 ? -7.856 -17.099 -17.910 1.00 83.75 101 ASP A N 1
ATOM 761 C CA . ASP A 1 101 ? -9.242 -17.492 -17.674 1.00 83.75 101 ASP A CA 1
ATOM 762 C C . ASP A 1 101 ? -9.877 -16.844 -16.438 1.00 83.75 101 ASP A C 1
ATOM 764 O O . ASP A 1 101 ? -11.103 -16.752 -16.361 1.00 83.75 101 ASP A O 1
ATOM 768 N N . CYS A 1 102 ? -9.092 -16.334 -15.488 1.00 81.94 102 CYS A N 1
ATOM 769 C CA . CYS A 1 102 ? -9.608 -15.895 -14.186 1.00 81.94 102 CYS A CA 1
ATOM 770 C C . CYS A 1 102 ? -9.439 -14.396 -13.900 1.00 81.94 102 CYS A C 1
ATOM 772 O O . CYS A 1 102 ? -10.062 -13.881 -12.969 1.00 81.94 102 CYS A O 1
ATOM 774 N N . SER A 1 103 ? -8.666 -13.655 -14.702 1.00 85.75 103 SER A N 1
ATOM 775 C CA . SER A 1 103 ? -8.392 -12.239 -14.449 1.00 85.75 103 SER A CA 1
ATOM 776 C C . SER A 1 103 ? -8.210 -11.422 -15.725 1.00 85.75 103 SER A C 1
ATOM 778 O O . SER A 1 103 ? -7.463 -11.798 -16.618 1.00 85.75 103 SER A O 1
ATOM 780 N N . VAL A 1 104 ? -8.838 -10.243 -15.783 1.00 86.00 104 VAL A N 1
ATOM 781 C CA . VAL A 1 104 ? -8.601 -9.266 -16.857 1.00 86.00 104 VAL A CA 1
ATOM 782 C C . VAL A 1 104 ? -7.954 -8.017 -16.260 1.00 86.00 104 VAL A C 1
ATOM 784 O O . VAL A 1 104 ? -8.529 -7.389 -15.361 1.00 86.00 104 VAL A O 1
ATOM 787 N N . PRO A 1 105 ? -6.774 -7.598 -16.744 1.00 85.25 105 PRO A N 1
ATOM 788 C CA . PRO A 1 105 ? -6.091 -6.461 -16.164 1.00 85.25 105 PRO A CA 1
ATOM 789 C C . PRO A 1 105 ? -6.771 -5.162 -16.608 1.00 85.25 105 PRO A C 1
ATOM 791 O O . PRO A 1 105 ? -6.806 -4.821 -17.789 1.00 85.25 105 PRO A O 1
ATOM 794 N N . THR A 1 106 ? -7.295 -4.394 -15.653 1.00 82.12 106 THR A N 1
ATOM 795 C CA . THR A 1 106 ? -8.062 -3.171 -15.937 1.00 82.12 106 THR A CA 1
ATOM 796 C C . THR A 1 106 ? -7.406 -1.910 -15.372 1.00 82.12 106 THR A C 1
ATOM 798 O O . THR A 1 106 ? -6.678 -1.927 -14.377 1.00 82.12 106 THR A O 1
ATOM 801 N N . GLY A 1 107 ? -7.692 -0.776 -16.020 1.00 83.81 107 GLY A N 1
ATOM 802 C CA . GLY A 1 107 ? -7.344 0.560 -15.541 1.00 83.81 107 GLY A CA 1
ATOM 803 C C . GLY A 1 107 ? -5.978 1.104 -15.976 1.00 83.81 107 GLY A C 1
ATOM 804 O O . GLY A 1 107 ? -5.107 0.412 -16.513 1.00 83.81 107 GLY A O 1
ATOM 805 N N . LYS A 1 108 ? -5.801 2.405 -15.720 1.00 77.44 108 LYS A N 1
ATOM 806 C CA . LYS A 1 108 ? -4.511 3.096 -15.833 1.00 77.44 108 LYS A CA 1
ATOM 807 C C . LYS A 1 108 ? -3.607 2.572 -14.702 1.00 77.44 108 LYS A C 1
ATOM 809 O O . LYS A 1 108 ? -4.076 2.384 -13.582 1.00 77.44 108 LYS A O 1
ATOM 814 N N . ASN A 1 109 ? -2.335 2.300 -14.992 1.00 87.50 109 ASN A N 1
ATOM 815 C CA . ASN A 1 109 ? -1.340 1.736 -14.056 1.00 87.50 109 ASN A CA 1
ATOM 816 C C . ASN A 1 109 ? -1.465 0.237 -13.710 1.00 87.50 109 ASN A C 1
ATOM 818 O O . ASN A 1 109 ? -0.915 -0.195 -12.698 1.00 87.50 109 ASN A O 1
ATOM 822 N N . ARG A 1 110 ? -2.107 -0.577 -14.557 1.00 87.81 110 ARG A N 1
ATOM 823 C CA . ARG A 1 110 ? -2.223 -2.039 -14.359 1.00 87.81 110 ARG A CA 1
ATOM 824 C C . ARG A 1 110 ? -0.891 -2.760 -14.080 1.00 87.81 110 ARG A C 1
ATOM 826 O O . ARG A 1 110 ? -0.851 -3.609 -13.203 1.00 87.81 110 ARG A O 1
ATOM 833 N N . PHE A 1 111 ? 0.203 -2.363 -14.732 1.00 87.38 111 PHE A N 1
ATOM 834 C CA . PHE A 1 111 ? 1.532 -2.967 -14.536 1.00 87.38 111 PHE A CA 1
ATOM 835 C C . PHE A 1 111 ? 2.131 -2.681 -13.155 1.00 87.38 111 PHE A C 1
ATOM 837 O O . PHE A 1 111 ? 2.698 -3.567 -12.526 1.00 87.38 111 PHE A O 1
ATOM 844 N N . HIS A 1 112 ? 1.981 -1.447 -12.664 1.00 89.62 112 HIS A N 1
ATOM 845 C CA . HIS A 1 112 ? 2.453 -1.078 -11.329 1.00 89.62 112 HIS A CA 1
ATOM 846 C C . HIS A 1 112 ? 1.634 -1.804 -10.263 1.00 89.62 112 HIS A C 1
ATOM 848 O O . HIS A 1 112 ? 2.207 -2.404 -9.366 1.00 89.62 112 HIS A O 1
ATOM 854 N N . LYS A 1 113 ? 0.305 -1.848 -10.433 1.00 91.25 113 LYS A N 1
ATOM 855 C CA . LYS A 1 113 ? -0.583 -2.614 -9.549 1.00 91.25 113 LYS A CA 1
ATOM 856 C C . LYS A 1 113 ? -0.256 -4.105 -9.550 1.00 91.25 113 LYS A C 1
ATOM 858 O O . LYS A 1 113 ? -0.313 -4.727 -8.501 1.00 91.25 113 LYS A O 1
ATOM 863 N N . PHE A 1 114 ? 0.084 -4.669 -10.709 1.00 93.75 114 PHE A N 1
ATOM 864 C CA . PHE A 1 114 ? 0.537 -6.052 -10.813 1.00 93.75 114 PHE A CA 1
ATOM 865 C C . PHE A 1 114 ? 1.834 -6.270 -10.032 1.00 93.75 114 PHE A C 1
ATOM 867 O O . PHE A 1 114 ? 1.859 -7.149 -9.179 1.00 93.75 114 PHE A O 1
ATOM 874 N N . LYS A 1 115 ? 2.859 -5.426 -10.232 1.00 95.19 115 LYS A N 1
ATOM 875 C CA . LYS A 1 115 ? 4.092 -5.487 -9.433 1.00 95.19 115 LYS A CA 1
ATOM 876 C C . LYS A 1 115 ? 3.785 -5.445 -7.938 1.00 95.19 115 LYS A C 1
ATOM 878 O O . LYS A 1 115 ? 4.221 -6.322 -7.202 1.00 95.19 115 LYS A O 1
ATOM 883 N N . ASP A 1 116 ? 3.023 -4.444 -7.506 1.00 93.75 116 ASP A N 1
ATOM 884 C CA . ASP A 1 116 ? 2.680 -4.263 -6.096 1.00 93.75 116 ASP A CA 1
ATOM 885 C C . ASP A 1 116 ? 1.961 -5.502 -5.549 1.00 93.75 116 ASP A C 1
ATOM 887 O O . ASP A 1 116 ? 2.239 -5.924 -4.431 1.00 93.75 116 ASP A O 1
ATOM 891 N N . LYS A 1 117 ? 1.102 -6.137 -6.360 1.00 93.88 117 LYS A N 1
ATOM 892 C CA . LYS A 1 117 ? 0.379 -7.352 -5.980 1.00 93.88 117 LYS A CA 1
ATOM 893 C C . LYS A 1 117 ? 1.284 -8.571 -5.823 1.00 93.88 117 LYS A C 1
ATOM 895 O O . LYS A 1 117 ? 1.094 -9.342 -4.888 1.00 93.88 117 LYS A O 1
ATOM 900 N N . ILE A 1 118 ? 2.258 -8.745 -6.713 1.00 96.31 118 ILE A N 1
ATOM 901 C CA . ILE A 1 118 ? 3.235 -9.837 -6.618 1.00 96.31 118 ILE A CA 1
ATOM 902 C C . ILE A 1 118 ? 4.169 -9.630 -5.420 1.00 96.31 118 ILE A C 1
ATOM 904 O O . ILE A 1 118 ? 4.439 -10.564 -4.674 1.00 96.31 118 ILE A O 1
ATOM 908 N N . VAL A 1 119 ? 4.596 -8.393 -5.164 1.00 95.81 119 VAL A N 1
ATOM 909 C CA . VAL A 1 119 ? 5.410 -8.078 -3.982 1.00 95.81 119 VAL A CA 1
ATOM 910 C C . VAL A 1 119 ? 4.604 -8.262 -2.688 1.00 95.81 119 VAL A C 1
ATOM 912 O O . VAL A 1 119 ? 5.135 -8.769 -1.703 1.00 95.81 119 VAL A O 1
ATOM 915 N N . GLU A 1 120 ? 3.319 -7.890 -2.667 1.00 95.69 120 GLU A N 1
ATOM 916 C CA . GLU A 1 120 ? 2.397 -8.177 -1.555 1.00 95.69 120 GLU A CA 1
ATOM 917 C C . GLU A 1 120 ? 2.311 -9.688 -1.293 1.00 95.69 120 GLU A C 1
ATOM 919 O O . GLU A 1 120 ? 2.434 -10.115 -0.148 1.00 95.69 120 GLU A O 1
ATOM 924 N N . LEU A 1 121 ? 2.172 -10.491 -2.352 1.00 95.44 121 LEU A N 1
ATOM 925 C CA . LEU A 1 121 ? 2.133 -11.950 -2.280 1.00 95.44 121 LEU A CA 1
ATOM 926 C C . LEU A 1 121 ? 3.415 -12.536 -1.681 1.00 95.44 121 LEU A C 1
ATOM 928 O O . LEU A 1 121 ? 3.334 -13.346 -0.764 1.00 95.44 121 LEU A O 1
ATOM 932 N N . TRP A 1 122 ? 4.591 -12.100 -2.135 1.00 96.69 122 TRP A N 1
ATOM 933 C CA . TRP A 1 122 ? 5.861 -12.560 -1.571 1.00 96.69 122 TRP A CA 1
ATOM 934 C C . TRP A 1 122 ? 6.016 -12.211 -0.085 1.00 96.69 122 TRP A C 1
ATOM 936 O O . TRP A 1 122 ? 6.447 -13.051 0.700 1.00 96.69 122 TRP A O 1
ATOM 946 N N . ASN A 1 123 ? 5.633 -10.999 0.331 1.00 95.44 123 ASN A N 1
ATOM 947 C CA . ASN A 1 123 ? 5.677 -10.627 1.750 1.00 95.44 123 ASN A CA 1
ATOM 948 C C . ASN A 1 123 ? 4.671 -11.436 2.586 1.00 95.44 123 ASN A C 1
ATOM 950 O O . ASN A 1 123 ? 4.967 -11.795 3.722 1.00 95.44 123 ASN A O 1
ATOM 954 N N . ALA A 1 124 ? 3.497 -11.751 2.037 1.00 94.25 124 ALA A N 1
ATOM 955 C CA . ALA A 1 124 ? 2.525 -12.598 2.721 1.00 94.25 124 ALA A CA 1
ATOM 956 C C . ALA A 1 124 ? 3.016 -14.053 2.834 1.00 94.25 124 ALA A C 1
ATOM 958 O O . ALA A 1 124 ? 2.830 -14.678 3.872 1.00 94.25 124 ALA A O 1
ATOM 959 N N . MET A 1 125 ? 3.729 -14.568 1.825 1.00 93.56 125 MET A N 1
ATOM 960 C CA . MET A 1 125 ? 4.417 -15.864 1.911 1.00 93.56 125 MET A CA 1
ATOM 961 C C . MET A 1 125 ? 5.477 -15.886 3.028 1.00 93.56 125 MET A C 1
ATOM 963 O O . MET A 1 125 ? 5.634 -16.900 3.702 1.00 93.56 125 MET A O 1
ATOM 967 N N . GLU A 1 126 ? 6.189 -14.779 3.256 1.00 94.94 126 GLU A N 1
ATOM 968 C CA . GLU A 1 126 ? 7.157 -14.654 4.358 1.00 94.94 126 GLU A CA 1
ATOM 969 C C . GLU A 1 126 ? 6.468 -14.673 5.735 1.00 94.94 126 GLU A C 1
ATOM 971 O O . GLU A 1 126 ? 6.960 -15.318 6.660 1.00 94.94 126 GLU A O 1
ATOM 976 N N . GLN A 1 127 ? 5.334 -13.977 5.868 1.00 93.50 127 GLN A N 1
ATOM 977 C CA . GLN A 1 127 ? 4.695 -13.694 7.160 1.00 93.50 127 GLN A CA 1
ATOM 978 C C . GLN A 1 127 ? 3.629 -14.710 7.581 1.00 93.50 127 GLN A C 1
ATOM 980 O O . GLN A 1 127 ? 3.487 -14.983 8.771 1.00 93.50 127 GLN A O 1
ATOM 985 N N . GLU A 1 128 ? 2.851 -15.219 6.629 1.00 90.94 128 GLU A N 1
ATOM 986 C CA . GLU A 1 128 ? 1.601 -15.940 6.898 1.00 90.94 128 GLU A CA 1
ATOM 987 C C . GLU A 1 128 ? 1.635 -17.399 6.423 1.00 90.94 128 GLU A C 1
ATOM 989 O O . GLU A 1 128 ? 0.875 -18.218 6.939 1.00 90.94 128 GLU A O 1
ATOM 994 N N . ALA A 1 129 ? 2.498 -17.755 5.462 1.00 87.06 129 ALA A N 1
ATOM 995 C CA . ALA A 1 129 ? 2.530 -19.122 4.947 1.00 87.06 129 ALA A CA 1
ATOM 996 C C . ALA A 1 129 ? 3.158 -20.102 5.962 1.00 87.06 129 ALA A C 1
ATOM 998 O O . ALA A 1 129 ? 4.197 -19.779 6.555 1.00 87.06 129 ALA A O 1
ATOM 999 N N . PRO A 1 130 ? 2.593 -21.318 6.114 1.00 86.69 130 PRO A N 1
ATOM 1000 C CA . PRO A 1 130 ? 3.198 -22.394 6.896 1.00 86.69 130 PRO A CA 1
ATOM 1001 C C . PRO A 1 130 ? 4.657 -22.651 6.497 1.00 86.69 130 PRO A C 1
ATOM 1003 O O . PRO A 1 130 ? 5.025 -22.506 5.330 1.00 86.69 130 PRO A O 1
ATOM 1006 N N . ASP A 1 131 ? 5.505 -23.034 7.452 1.00 86.56 131 ASP A N 1
ATOM 1007 C CA . ASP A 1 131 ? 6.932 -23.277 7.185 1.00 86.56 131 ASP A CA 1
ATOM 1008 C C . ASP A 1 131 ? 7.180 -24.457 6.237 1.00 86.56 131 ASP A C 1
ATOM 1010 O O . ASP A 1 131 ? 8.194 -24.487 5.543 1.00 86.56 131 ASP A O 1
ATOM 1014 N N . ASP A 1 132 ? 6.235 -25.392 6.157 1.00 88.19 132 ASP A N 1
ATOM 1015 C CA . ASP A 1 132 ? 6.244 -26.534 5.245 1.00 88.19 132 ASP A CA 1
ATOM 1016 C C . ASP A 1 132 ? 5.614 -26.230 3.872 1.00 88.19 132 ASP A C 1
ATOM 1018 O O . ASP A 1 132 ? 5.496 -27.129 3.039 1.00 88.19 132 ASP A O 1
ATOM 1022 N N . HIS A 1 133 ? 5.213 -24.981 3.598 1.00 89.31 133 HIS A N 1
ATOM 1023 C CA . HIS A 1 133 ? 4.596 -24.631 2.321 1.00 89.31 133 HIS A CA 1
ATOM 1024 C C . HIS A 1 133 ? 5.604 -24.801 1.160 1.00 89.31 133 HIS A C 1
ATOM 1026 O O . HIS A 1 133 ? 6.628 -24.110 1.124 1.00 89.31 133 HIS A O 1
ATOM 1032 N N . PRO A 1 134 ? 5.309 -25.630 0.138 1.00 92.56 134 PRO A N 1
ATOM 1033 C CA . PRO A 1 134 ? 6.288 -26.046 -0.876 1.00 92.56 134 PRO A CA 1
ATOM 1034 C C . PRO A 1 134 ? 6.841 -24.883 -1.713 1.00 92.56 134 PRO A C 1
ATOM 1036 O O . PRO A 1 134 ? 8.009 -24.879 -2.094 1.00 92.56 134 PRO A O 1
ATOM 1039 N N . LEU A 1 135 ? 6.023 -23.857 -1.962 1.00 95.19 135 LEU A N 1
ATOM 1040 C CA . LEU A 1 135 ? 6.415 -22.669 -2.734 1.00 95.19 135 LEU A CA 1
ATOM 1041 C C . LEU A 1 135 ? 7.054 -21.542 -1.903 1.00 95.19 135 LEU A C 1
ATOM 1043 O O . LEU A 1 135 ? 7.483 -20.533 -2.473 1.00 95.19 135 LEU A O 1
ATOM 1047 N N . LYS A 1 136 ? 7.127 -21.679 -0.570 1.00 94.38 136 LYS A N 1
ATOM 1048 C CA . LYS A 1 136 ? 7.685 -20.644 0.316 1.00 94.38 136 LYS A CA 1
ATOM 1049 C C . LYS A 1 136 ? 9.173 -20.406 0.052 1.00 94.38 136 LYS A C 1
ATOM 1051 O O . LYS A 1 136 ? 9.510 -19.251 -0.199 1.00 94.38 136 LYS A O 1
ATOM 1056 N N . PRO A 1 137 ? 10.052 -21.429 -0.025 1.00 96.12 137 PRO A N 1
ATOM 1057 C CA . PRO A 1 137 ? 11.475 -21.210 -0.300 1.00 96.12 137 PRO A CA 1
ATOM 1058 C C . PRO A 1 137 ? 11.721 -20.421 -1.592 1.00 96.12 137 PRO A C 1
ATOM 1060 O O . PRO A 1 137 ? 12.479 -19.455 -1.599 1.00 96.12 137 PRO A O 1
ATOM 1063 N N . ARG A 1 138 ? 11.004 -20.774 -2.664 1.00 96.50 138 ARG A N 1
ATOM 1064 C CA . ARG A 1 138 ? 11.117 -20.109 -3.967 1.00 96.50 138 ARG A CA 1
ATOM 1065 C C . ARG A 1 138 ? 10.599 -18.671 -3.938 1.00 96.50 138 ARG A C 1
ATOM 1067 O O . ARG A 1 138 ? 11.236 -17.769 -4.472 1.00 96.50 138 ARG A O 1
ATOM 1074 N N . SER A 1 139 ? 9.468 -18.436 -3.273 1.00 96.00 139 SER A N 1
ATOM 1075 C CA . SER A 1 139 ? 8.936 -17.079 -3.086 1.00 96.00 139 SER A CA 1
ATOM 1076 C C . SER A 1 139 ? 9.917 -16.189 -2.317 1.00 96.00 139 SER A C 1
ATOM 1078 O O . SER A 1 139 ? 10.095 -15.023 -2.664 1.00 96.00 139 SER A O 1
ATOM 1080 N N . MET A 1 140 ? 10.597 -16.745 -1.307 1.00 97.00 140 MET A N 1
ATOM 1081 C CA . MET A 1 140 ? 11.616 -16.029 -0.536 1.00 97.00 140 MET A CA 1
ATOM 1082 C C . MET A 1 140 ? 12.857 -15.693 -1.365 1.00 97.00 140 MET A C 1
ATOM 1084 O O . MET A 1 140 ? 13.405 -14.601 -1.224 1.00 97.00 140 MET A O 1
ATOM 1088 N N . GLU A 1 141 ? 13.286 -16.590 -2.253 1.00 97.12 141 GLU A N 1
ATOM 1089 C CA . GLU A 1 141 ? 14.383 -16.323 -3.186 1.00 97.12 141 GLU A CA 1
ATOM 1090 C C . GLU A 1 141 ? 14.059 -15.133 -4.103 1.00 97.12 141 GLU A C 1
ATOM 1092 O O . GLU A 1 141 ? 14.832 -14.174 -4.168 1.00 97.12 141 GLU A O 1
ATOM 1097 N N . GLN A 1 142 ? 12.876 -15.127 -4.726 1.00 97.69 142 GLN A N 1
ATOM 1098 C CA . GLN A 1 142 ? 12.430 -14.014 -5.572 1.00 97.69 142 GLN A CA 1
ATOM 1099 C C . GLN A 1 142 ? 12.302 -12.699 -4.787 1.00 97.69 142 GLN A C 1
ATOM 1101 O O . GLN A 1 142 ? 12.721 -11.641 -5.264 1.00 97.69 142 GLN A O 1
ATOM 1106 N N . LEU A 1 143 ? 11.785 -12.748 -3.556 1.00 97.12 143 LEU A N 1
ATOM 1107 C CA . LEU A 1 143 ? 11.693 -11.569 -2.695 1.00 97.12 143 LEU A CA 1
ATOM 1108 C C . LEU A 1 143 ? 13.071 -10.989 -2.361 1.00 97.12 143 LEU A C 1
ATOM 1110 O O . LEU A 1 143 ? 13.247 -9.769 -2.377 1.00 97.12 143 LEU A O 1
ATOM 1114 N N . ASN A 1 144 ? 14.052 -11.847 -2.078 1.00 97.44 144 ASN A N 1
ATOM 1115 C CA . ASN A 1 144 ? 15.419 -11.427 -1.785 1.00 97.44 144 ASN A CA 1
ATOM 1116 C C . ASN A 1 144 ? 16.091 -10.791 -3.007 1.00 97.44 144 ASN A C 1
ATOM 1118 O O . ASN A 1 144 ? 16.690 -9.723 -2.873 1.00 97.44 144 ASN A O 1
ATOM 1122 N N . LEU A 1 145 ? 15.921 -11.376 -4.199 1.00 97.12 145 LEU A N 1
ATOM 1123 C CA . LEU A 1 145 ? 16.389 -10.777 -5.456 1.00 97.12 145 LEU A CA 1
ATOM 1124 C C . LEU A 1 145 ? 15.777 -9.389 -5.680 1.00 97.12 145 LEU A C 1
ATOM 1126 O O . LEU A 1 145 ? 16.486 -8.444 -6.027 1.00 97.12 145 LEU A O 1
ATOM 1130 N N . TYR A 1 146 ? 14.480 -9.236 -5.406 1.00 97.31 146 TYR A N 1
ATOM 1131 C CA . TYR A 1 146 ? 13.801 -7.949 -5.533 1.00 97.31 146 TYR A CA 1
ATOM 1132 C C . TYR A 1 146 ? 14.295 -6.907 -4.528 1.00 97.31 146 TYR A C 1
ATOM 1134 O O . TYR A 1 146 ? 14.520 -5.751 -4.898 1.00 97.31 146 TYR A O 1
ATOM 1142 N N . ARG A 1 147 ? 14.509 -7.301 -3.266 1.00 96.94 147 ARG A N 1
ATOM 1143 C CA . ARG A 1 147 ? 15.111 -6.434 -2.238 1.00 96.94 147 ARG A CA 1
ATOM 1144 C C . ARG A 1 147 ? 16.503 -5.963 -2.678 1.00 96.94 147 ARG A C 1
ATOM 1146 O O . ARG A 1 147 ? 16.761 -4.760 -2.644 1.00 96.94 147 ARG A O 1
ATOM 1153 N N . GLN A 1 148 ? 17.343 -6.866 -3.187 1.00 96.44 148 GLN A N 1
ATOM 1154 C CA . GLN A 1 148 ? 18.667 -6.527 -3.715 1.00 96.44 148 GLN A CA 1
ATOM 1155 C C . GLN A 1 148 ? 18.588 -5.548 -4.896 1.00 96.44 148 GLN A C 1
ATOM 1157 O O . GLN A 1 148 ? 19.278 -4.528 -4.894 1.00 96.44 148 GLN A O 1
ATOM 1162 N N . ALA A 1 149 ? 17.707 -5.797 -5.870 1.00 94.81 149 ALA A N 1
ATOM 1163 C CA . ALA A 1 149 ? 17.523 -4.905 -7.014 1.00 94.81 149 ALA A CA 1
ATOM 1164 C C . ALA A 1 149 ? 17.103 -3.487 -6.580 1.00 94.81 149 ALA A C 1
ATOM 1166 O O . ALA A 1 149 ? 17.544 -2.493 -7.163 1.00 94.81 149 ALA A O 1
ATOM 1167 N N . CYS A 1 150 ? 16.266 -3.374 -5.542 1.00 93.31 150 CYS A N 1
ATOM 1168 C CA . CYS A 1 150 ? 15.859 -2.083 -4.983 1.00 93.31 150 CYS A CA 1
ATOM 1169 C C . CYS A 1 150 ? 17.035 -1.340 -4.335 1.00 93.31 150 CYS A C 1
ATOM 1171 O O . CYS A 1 150 ? 17.190 -0.135 -4.541 1.00 93.31 150 CYS A O 1
ATOM 1173 N N . GLU A 1 151 ? 17.883 -2.044 -3.582 1.00 93.62 151 GLU A N 1
ATOM 1174 C CA . GLU A 1 151 ? 19.090 -1.459 -2.990 1.00 93.62 151 GLU A CA 1
ATOM 1175 C C . GLU A 1 151 ? 20.091 -0.992 -4.052 1.00 93.62 151 GLU A C 1
ATOM 1177 O O . GLU A 1 151 ? 20.688 0.078 -3.918 1.00 93.62 151 GLU A O 1
ATOM 1182 N N . GLU A 1 152 ? 20.285 -1.776 -5.113 1.00 93.38 152 GLU A N 1
ATOM 1183 C CA . GLU A 1 152 ? 21.172 -1.428 -6.225 1.00 93.38 152 GLU A CA 1
ATOM 1184 C C . GLU A 1 152 ? 20.678 -0.193 -6.976 1.00 93.38 152 GLU A C 1
ATOM 1186 O O . GLU A 1 152 ? 21.465 0.721 -7.230 1.00 93.38 152 GLU A O 1
ATOM 1191 N N . GLN A 1 153 ? 19.372 -0.107 -7.249 1.00 91.38 153 GLN A N 1
ATOM 1192 C CA . GLN A 1 153 ? 18.782 1.090 -7.841 1.00 91.38 153 GLN A CA 1
ATOM 1193 C C . GLN A 1 153 ? 19.009 2.318 -6.950 1.00 91.38 153 GLN A C 1
ATOM 1195 O O . GLN A 1 153 ? 19.441 3.364 -7.433 1.00 91.38 153 GLN A O 1
ATOM 1200 N N . GLN A 1 154 ? 18.769 2.193 -5.643 1.00 90.06 154 GLN A N 1
ATOM 1201 C CA . GLN A 1 154 ? 18.972 3.297 -4.708 1.00 90.06 154 GLN A CA 1
ATOM 1202 C C . GLN A 1 154 ? 20.443 3.745 -4.662 1.00 90.06 154 GLN A C 1
ATOM 1204 O O . GLN A 1 154 ? 20.733 4.943 -4.605 1.00 90.06 154 GLN A O 1
ATOM 1209 N N . LYS A 1 155 ? 21.391 2.799 -4.709 1.00 90.12 155 LYS A N 1
ATOM 1210 C CA . LYS A 1 155 ? 22.830 3.094 -4.794 1.00 90.12 155 LYS A CA 1
ATOM 1211 C C . LYS A 1 155 ? 23.187 3.801 -6.104 1.00 90.12 155 LYS A C 1
ATOM 1213 O O . LYS A 1 155 ? 23.977 4.743 -6.067 1.00 90.12 155 LYS A O 1
ATOM 1218 N N . ALA A 1 156 ? 22.610 3.383 -7.230 1.00 87.06 156 ALA A N 1
ATOM 1219 C CA . ALA A 1 156 ? 22.822 4.020 -8.528 1.00 87.06 156 ALA A CA 1
ATOM 1220 C C . ALA A 1 156 ? 22.338 5.480 -8.524 1.00 87.06 156 ALA A C 1
ATOM 1222 O O . ALA A 1 156 ? 23.116 6.377 -8.839 1.00 87.06 156 ALA A O 1
ATOM 1223 N N . GLU A 1 157 ? 21.122 5.741 -8.034 1.00 86.81 157 GLU A N 1
ATOM 1224 C CA . GLU A 1 157 ? 20.564 7.099 -7.926 1.00 86.81 157 GLU A CA 1
ATOM 1225 C C . GLU A 1 157 ? 21.427 8.018 -7.039 1.00 86.81 157 GLU A C 1
ATOM 1227 O O . GLU A 1 157 ? 21.653 9.188 -7.359 1.00 86.81 157 GLU A O 1
ATOM 1232 N N . LEU A 1 158 ? 21.968 7.487 -5.935 1.00 79.69 158 LEU A N 1
ATOM 1233 C CA . LEU A 1 158 ? 22.881 8.219 -5.050 1.00 79.69 158 LEU A CA 1
ATOM 1234 C C . LEU A 1 158 ? 24.235 8.533 -5.702 1.00 79.69 158 LEU A C 1
ATOM 1236 O O . LEU A 1 158 ? 24.848 9.551 -5.370 1.00 79.69 158 LEU A O 1
ATOM 1240 N N . ASN A 1 159 ? 24.726 7.661 -6.580 1.00 82.50 159 ASN A N 1
ATOM 1241 C CA . ASN A 1 159 ? 25.984 7.865 -7.293 1.00 82.50 159 ASN A CA 1
ATOM 1242 C C . ASN A 1 159 ? 25.819 8.862 -8.445 1.00 82.50 159 ASN A C 1
ATOM 1244 O O . ASN A 1 159 ? 26.658 9.751 -8.591 1.00 82.50 159 ASN A O 1
ATOM 1248 N N . ASP A 1 160 ? 24.708 8.797 -9.178 1.00 77.06 160 ASP A N 1
ATOM 1249 C CA . ASP A 1 160 ? 24.381 9.759 -10.235 1.00 77.06 160 ASP A CA 1
ATOM 1250 C C . ASP A 1 160 ? 24.228 11.177 -9.667 1.00 77.06 160 ASP A C 1
ATOM 1252 O O . ASP A 1 160 ? 24.809 12.126 -10.194 1.00 77.06 160 ASP A O 1
ATOM 1256 N N . ALA A 1 161 ? 23.569 11.316 -8.509 1.00 73.69 161 ALA A N 1
ATOM 1257 C CA . ALA A 1 161 ? 23.448 12.593 -7.804 1.00 73.69 161 ALA A CA 1
ATOM 1258 C C . ALA A 1 161 ? 24.803 13.189 -7.364 1.00 73.69 161 ALA A C 1
ATOM 1260 O O . ALA A 1 161 ? 24.925 14.408 -7.219 1.00 73.69 161 ALA A O 1
ATOM 1261 N N . LYS A 1 162 ? 25.829 12.352 -7.147 1.00 68.50 162 LYS A N 1
ATOM 1262 C CA . LYS A 1 162 ? 27.199 12.800 -6.840 1.00 68.50 162 LYS A CA 1
ATOM 1263 C C . LYS A 1 162 ? 27.999 13.159 -8.095 1.00 68.50 162 LYS A C 1
ATOM 1265 O O . LYS A 1 162 ? 28.870 14.021 -8.007 1.00 68.50 162 LYS A O 1
ATOM 1270 N N . ALA A 1 163 ? 27.723 12.519 -9.231 1.00 67.19 163 ALA A N 1
ATOM 1271 C CA . ALA A 1 163 ? 28.433 12.740 -10.490 1.00 67.19 163 ALA A CA 1
ATOM 1272 C C . ALA A 1 163 ? 28.004 14.039 -11.203 1.00 67.19 163 ALA A C 1
ATOM 1274 O O . ALA A 1 163 ? 28.836 14.711 -11.812 1.00 67.19 163 ALA A O 1
ATOM 1275 N N . THR A 1 164 ? 26.740 14.460 -11.085 1.00 60.34 164 THR A N 1
ATOM 1276 C CA . THR A 1 164 ? 26.214 15.702 -11.693 1.00 60.34 164 THR A CA 1
ATOM 1277 C C . THR A 1 164 ? 26.503 16.961 -10.862 1.00 60.34 164 THR A C 1
ATOM 1279 O O . THR A 1 164 ? 25.588 17.698 -10.502 1.00 60.34 164 THR A O 1
ATOM 1282 N N . GLY A 1 165 ? 27.775 17.200 -10.526 1.00 45.75 165 GLY A N 1
ATOM 1283 C CA . GLY A 1 165 ? 28.257 18.272 -9.646 1.00 45.75 165 GLY A CA 1
ATOM 1284 C C . GLY A 1 165 ? 27.434 19.574 -9.613 1.00 45.75 165 GLY A C 1
ATOM 1285 O O . GLY A 1 165 ? 27.367 20.317 -10.585 1.00 45.75 165 GLY A O 1
ATOM 1286 N N . GLY A 1 166 ? 26.893 19.887 -8.430 1.00 49.34 166 GLY A N 1
ATOM 1287 C CA . GLY A 1 166 ? 26.681 21.261 -7.964 1.00 49.34 166 GLY A CA 1
ATOM 1288 C C . GLY A 1 166 ? 25.504 22.049 -8.548 1.00 49.34 166 GLY A C 1
ATOM 1289 O O . GLY A 1 166 ? 25.723 23.045 -9.226 1.00 49.34 166 GLY A O 1
ATOM 1290 N N . LYS A 1 167 ? 24.270 21.681 -8.178 1.00 40.94 167 LYS A N 1
ATOM 1291 C CA . LYS A 1 167 ? 23.164 22.597 -7.791 1.00 40.94 167 LYS A CA 1
ATOM 1292 C C . LYS A 1 167 ? 21.956 21.774 -7.324 1.00 40.94 167 LYS A C 1
ATOM 1294 O O . LYS A 1 167 ? 20.874 21.824 -7.893 1.00 40.94 167 LYS A O 1
ATOM 1299 N N . ALA A 1 168 ? 22.146 20.992 -6.267 1.00 39.34 168 ALA A N 1
ATOM 1300 C CA . ALA A 1 168 ? 21.037 20.398 -5.534 1.00 39.34 168 ALA A CA 1
ATOM 1301 C C . ALA A 1 168 ? 21.030 21.006 -4.135 1.00 39.34 168 ALA A C 1
ATOM 1303 O O . ALA A 1 168 ? 21.998 20.889 -3.383 1.00 39.34 168 ALA A O 1
ATOM 1304 N N . SER A 1 169 ? 19.948 21.729 -3.860 1.00 37.97 169 SER A N 1
ATOM 1305 C CA . SER A 1 169 ? 19.597 22.316 -2.574 1.00 37.97 169 SER A CA 1
ATOM 1306 C C . SER A 1 169 ? 19.916 21.353 -1.430 1.00 37.97 169 SER A C 1
ATOM 1308 O O . SER A 1 169 ? 19.615 20.161 -1.514 1.00 37.97 169 SER A O 1
ATOM 1310 N N . MET A 1 170 ? 20.546 21.867 -0.373 1.00 40.16 170 MET A N 1
ATOM 1311 C CA . MET A 1 170 ? 20.845 21.113 0.839 1.00 40.16 170 MET A CA 1
ATOM 1312 C C . MET A 1 170 ? 19.556 20.539 1.441 1.00 40.16 170 MET A C 1
ATOM 1314 O O . MET A 1 170 ? 18.883 21.199 2.228 1.00 40.16 170 MET A O 1
ATOM 1318 N N . ILE A 1 171 ? 19.241 19.282 1.137 1.00 42.75 171 ILE A N 1
ATOM 1319 C CA . ILE A 1 171 ? 18.323 18.490 1.951 1.00 42.75 171 ILE A CA 1
ATOM 1320 C C . ILE A 1 171 ? 19.195 17.728 2.941 1.00 42.75 171 ILE A C 1
ATOM 1322 O O . ILE A 1 171 ? 19.838 16.726 2.622 1.00 42.75 171 ILE A O 1
ATOM 1326 N N . LYS A 1 172 ? 19.275 18.282 4.154 1.00 43.03 172 LYS A N 1
ATOM 1327 C CA . LYS A 1 172 ? 19.878 17.628 5.314 1.00 43.03 172 LYS A CA 1
ATOM 1328 C C . LYS A 1 172 ? 19.229 16.254 5.500 1.00 43.03 172 LYS A C 1
ATOM 1330 O O . LYS A 1 172 ? 18.011 16.138 5.582 1.00 43.03 172 LYS A O 1
ATOM 1335 N N . LYS A 1 173 ? 20.083 15.234 5.584 1.00 39.28 173 LYS A N 1
ATOM 1336 C CA . LYS A 1 173 ? 19.747 13.861 5.968 1.00 39.28 173 LYS A CA 1
ATOM 1337 C C . LYS A 1 173 ? 18.958 13.831 7.282 1.00 39.28 173 LYS A C 1
ATOM 1339 O O . LYS A 1 173 ? 19.334 14.506 8.239 1.00 39.28 173 LYS A O 1
ATOM 1344 N N . SER A 1 174 ? 17.972 12.943 7.351 1.00 30.39 174 SER A N 1
ATOM 1345 C CA . SER A 1 174 ? 17.544 12.305 8.600 1.00 30.39 174 SER A CA 1
ATOM 1346 C C . SER A 1 174 ? 18.001 10.835 8.588 1.00 30.39 174 SER A C 1
ATOM 1348 O O . SER A 1 174 ? 18.193 10.276 7.504 1.00 30.39 174 SER A O 1
ATOM 1350 N N . PRO A 1 175 ? 18.284 10.240 9.759 1.00 40.44 175 PRO A N 1
ATOM 1351 C CA . PRO A 1 175 ? 19.016 8.985 9.881 1.00 40.44 175 PRO A CA 1
ATOM 1352 C C . PRO A 1 175 ? 18.156 7.764 9.540 1.00 40.44 175 PRO A C 1
ATOM 1354 O O . PRO A 1 175 ? 16.930 7.819 9.579 1.00 40.44 175 PRO A O 1
ATOM 1357 N N . LEU A 1 176 ? 18.842 6.667 9.206 1.00 39.41 176 LEU A N 1
ATOM 1358 C CA . LEU A 1 176 ? 18.272 5.349 8.949 1.00 39.41 176 LEU A CA 1
ATOM 1359 C C . LEU A 1 176 ? 17.282 4.945 10.052 1.00 39.41 176 LEU A C 1
ATOM 1361 O O . LEU A 1 176 ? 17.652 4.854 11.220 1.00 39.41 176 LEU A O 1
ATOM 1365 N N . GLY A 1 177 ? 16.049 4.649 9.650 1.00 34.69 177 GLY A N 1
ATOM 1366 C CA . GLY A 1 177 ? 15.034 4.052 10.509 1.00 34.69 177 GLY A CA 1
ATOM 1367 C C . GLY A 1 177 ? 13.630 4.326 9.986 1.00 34.69 177 GLY A C 1
ATOM 1368 O O . GLY A 1 177 ? 13.110 5.420 10.166 1.00 34.69 177 GLY A O 1
ATOM 1369 N N . GLY A 1 178 ? 13.005 3.322 9.369 1.00 32.38 178 GLY A N 1
ATOM 1370 C CA . GLY A 1 178 ? 11.564 3.323 9.111 1.00 32.38 178 GLY A CA 1
ATOM 1371 C C . GLY A 1 178 ? 11.166 3.481 7.646 1.00 32.38 178 GLY A C 1
ATOM 1372 O O . GLY A 1 178 ? 11.079 4.576 7.102 1.00 32.38 178 GLY A O 1
ATOM 1373 N N . SER A 1 179 ? 10.838 2.344 7.042 1.00 44.28 179 SER A N 1
ATOM 1374 C CA . SER A 1 179 ? 9.982 2.212 5.867 1.00 44.28 179 SER A CA 1
ATOM 1375 C C . SER A 1 179 ? 8.721 3.083 5.972 1.00 44.28 179 SER A C 1
ATOM 1377 O O . SER A 1 179 ? 7.811 2.746 6.726 1.00 44.28 179 SER A O 1
ATOM 1379 N N . ALA A 1 180 ? 8.626 4.153 5.178 1.00 47.06 180 ALA A N 1
ATOM 1380 C CA . ALA A 1 180 ? 7.354 4.774 4.805 1.00 47.06 180 ALA A CA 1
ATOM 1381 C C . ALA A 1 180 ? 7.550 5.809 3.686 1.00 47.06 180 ALA A C 1
ATOM 1383 O O . ALA A 1 180 ? 7.762 6.977 3.976 1.00 47.06 180 ALA A O 1
ATOM 1384 N N . MET A 1 181 ? 7.426 5.413 2.413 1.00 41.03 181 MET A N 1
ATOM 1385 C CA . MET A 1 181 ? 6.780 6.269 1.402 1.00 41.03 181 MET A CA 1
ATOM 1386 C C . MET A 1 181 ? 6.543 5.533 0.080 1.00 41.03 181 MET A C 1
ATOM 1388 O O . MET A 1 181 ? 7.388 5.494 -0.808 1.00 41.03 181 MET A O 1
ATOM 1392 N N . LYS A 1 182 ? 5.341 4.965 -0.027 1.00 39.22 182 LYS A N 1
ATOM 1393 C CA . LYS A 1 182 ? 4.364 5.150 -1.116 1.00 39.22 182 LYS A CA 1
ATOM 1394 C C . LYS A 1 182 ? 3.221 4.184 -0.824 1.00 39.22 182 LYS A C 1
ATOM 1396 O O . LYS A 1 182 ? 3.170 3.081 -1.351 1.00 39.22 182 LYS A O 1
ATOM 1401 N N . ARG A 1 183 ? 2.337 4.578 0.097 1.00 37.38 183 ARG A N 1
ATOM 1402 C CA . ARG A 1 183 ? 1.082 3.859 0.319 1.00 37.38 183 ARG A CA 1
ATOM 1403 C C . ARG A 1 183 ? 0.034 4.459 -0.622 1.00 37.38 183 ARG A C 1
ATOM 1405 O O . ARG A 1 183 ? -0.274 5.640 -0.470 1.00 37.38 183 ARG A O 1
ATOM 1412 N N . PRO A 1 184 ? -0.495 3.700 -1.595 1.00 34.50 184 PRO A N 1
ATOM 1413 C CA . PRO A 1 184 ? -1.755 4.063 -2.220 1.00 34.50 184 PRO A CA 1
ATOM 1414 C C . PRO A 1 184 ? -2.838 4.134 -1.131 1.00 34.50 184 PRO A C 1
ATOM 1416 O O . PRO A 1 184 ? -2.853 3.318 -0.208 1.00 34.50 184 PRO A O 1
ATOM 1419 N N . TYR A 1 185 ? -3.701 5.145 -1.220 1.00 43.97 185 TYR A N 1
ATOM 1420 C CA . TYR A 1 185 ? -4.740 5.510 -0.249 1.00 43.97 185 TYR A CA 1
ATOM 1421 C C . TYR A 1 185 ? -5.864 4.458 -0.127 1.00 43.97 185 TYR A C 1
ATOM 1423 O O . TYR A 1 185 ? -7.015 4.698 -0.469 1.00 43.97 185 TYR A O 1
ATOM 1431 N N . SER A 1 186 ? -5.542 3.271 0.384 1.00 33.44 186 SER A N 1
ATOM 1432 C CA . SER A 1 186 ? -6.536 2.296 0.855 1.00 33.44 186 SER A CA 1
ATOM 1433 C C . SER A 1 186 ? -6.160 1.641 2.187 1.00 33.44 186 SER A C 1
ATOM 1435 O O . SER A 1 186 ? -6.787 0.668 2.593 1.00 33.44 186 SER A O 1
ATOM 1437 N N . SER A 1 187 ? -5.140 2.149 2.884 1.00 38.50 187 SER A N 1
ATOM 1438 C CA . SER A 1 187 ? -4.780 1.668 4.220 1.00 38.50 187 SER A CA 1
ATOM 1439 C C . SER A 1 187 ? -4.127 2.767 5.063 1.00 38.50 187 SER A C 1
ATOM 1441 O O . SER A 1 187 ? -2.916 2.796 5.290 1.00 38.50 187 SER A O 1
ATOM 1443 N N . THR A 1 188 ? -4.962 3.673 5.568 1.00 42.47 188 THR A N 1
ATOM 1444 C CA . THR A 1 188 ? -4.727 4.415 6.822 1.00 42.47 188 THR A CA 1
ATOM 1445 C C . THR A 1 188 ? -5.090 3.565 8.051 1.00 42.47 188 THR A C 1
ATOM 1447 O O . THR A 1 188 ? -5.306 4.080 9.143 1.00 42.47 188 THR A O 1
ATOM 1450 N N . PHE A 1 189 ? -5.111 2.235 7.914 1.00 42.75 189 PHE A N 1
ATOM 1451 C CA . PHE A 1 189 ? -5.191 1.333 9.052 1.00 42.75 189 PHE A CA 1
ATOM 1452 C C . PHE A 1 189 ? -3.780 1.107 9.590 1.00 42.75 189 PHE A C 1
ATOM 1454 O O . PHE A 1 189 ? -2.993 0.342 9.037 1.00 42.75 189 PHE A O 1
ATOM 1461 N N . HIS A 1 190 ? -3.460 1.732 10.721 1.00 39.25 190 HIS A N 1
ATOM 1462 C CA . HIS A 1 190 ? -2.551 1.071 11.648 1.00 39.25 190 HIS A CA 1
ATOM 1463 C C . HIS A 1 190 ? -3.242 -0.256 12.029 1.00 39.25 190 HIS A C 1
ATOM 1465 O O . HIS A 1 190 ? -4.372 -0.209 12.533 1.00 39.25 190 HIS A O 1
ATOM 1471 N N . PRO A 1 191 ? -2.646 -1.436 11.777 1.00 44.56 191 PRO A N 1
ATOM 1472 C CA . PRO A 1 191 ? -3.336 -2.714 11.979 1.00 44.56 191 PRO A CA 1
ATOM 1473 C C . PRO A 1 191 ? -3.756 -2.944 13.441 1.00 44.56 191 PRO A C 1
ATOM 1475 O O . PRO A 1 191 ? -4.678 -3.712 13.704 1.00 44.56 191 PRO A O 1
ATOM 1478 N N . THR A 1 192 ? -3.148 -2.216 14.383 1.00 45.03 192 THR A N 1
ATOM 1479 C CA . THR A 1 192 ? -3.449 -2.271 15.818 1.00 45.03 192 THR A CA 1
ATOM 1480 C C . THR A 1 192 ? -4.459 -1.223 16.310 1.00 45.03 192 THR A C 1
ATOM 1482 O O . THR A 1 192 ? -5.272 -1.557 17.165 1.00 45.03 192 THR A O 1
ATOM 1485 N N . THR A 1 193 ? -4.501 0.009 15.778 1.00 45.78 193 THR A N 1
ATOM 1486 C CA . THR A 1 193 ? -5.442 1.053 16.263 1.00 45.78 193 THR A CA 1
ATOM 1487 C C . THR A 1 193 ? -6.690 1.235 15.400 1.00 45.78 193 THR A C 1
ATOM 1489 O O . THR A 1 193 ? -7.717 1.695 15.901 1.00 45.78 193 THR A O 1
ATOM 1492 N N . GLY A 1 194 ? -6.676 0.801 14.136 1.00 43.81 194 GLY A N 1
ATOM 1493 C CA . GLY A 1 194 ? -7.833 0.936 13.245 1.00 43.81 194 GLY A CA 1
ATOM 1494 C C . GLY A 1 194 ? -9.047 0.078 13.637 1.00 43.81 194 GLY A C 1
ATOM 1495 O O . GLY A 1 194 ? -10.158 0.348 13.189 1.00 43.81 194 GLY A O 1
ATOM 1496 N N . ARG A 1 195 ? -8.878 -0.921 14.517 1.00 47.88 195 ARG A N 1
ATOM 1497 C CA . ARG A 1 195 ? -9.997 -1.724 15.046 1.00 47.88 195 ARG A CA 1
ATOM 1498 C C . ARG A 1 195 ? -10.696 -1.110 16.261 1.00 47.88 195 ARG A C 1
ATOM 1500 O O . ARG A 1 195 ? -11.835 -1.488 16.510 1.00 47.88 195 ARG A O 1
ATOM 1507 N N . MET A 1 196 ? -10.059 -0.195 16.997 1.00 52.94 196 MET A N 1
ATOM 1508 C CA . MET A 1 196 ? -10.579 0.263 18.299 1.00 52.94 196 MET A CA 1
ATOM 1509 C C . MET A 1 196 ? -11.658 1.349 18.192 1.00 52.94 196 MET A C 1
ATOM 1511 O O . MET A 1 196 ? -12.395 1.573 19.142 1.00 52.94 196 MET A O 1
ATOM 1515 N N . TRP A 1 197 ? -11.807 1.982 17.025 1.00 61.94 197 TRP A N 1
ATOM 1516 C CA . TRP A 1 197 ? -12.691 3.140 16.849 1.00 61.94 197 TRP A CA 1
ATOM 1517 C C . TRP A 1 197 ? -13.566 2.987 15.601 1.00 61.94 197 TRP A C 1
ATOM 1519 O O . TRP A 1 197 ? -13.607 3.866 14.739 1.00 61.94 197 TRP A O 1
ATOM 1529 N N . LYS A 1 198 ? -14.224 1.828 15.468 1.00 60.81 198 LYS A N 1
ATOM 1530 C CA . LYS A 1 198 ? -15.178 1.542 14.377 1.00 60.81 198 LYS A CA 1
ATOM 1531 C C . LYS A 1 198 ? -16.463 2.372 14.461 1.00 60.81 198 LYS A C 1
ATOM 1533 O O . LYS A 1 198 ? -17.195 2.447 13.486 1.00 60.81 198 LYS A O 1
ATOM 1538 N N . HIS A 1 199 ? -16.731 2.963 15.623 1.00 70.50 199 HIS A N 1
ATOM 1539 C CA . HIS A 1 199 ? -17.951 3.721 15.904 1.00 70.50 199 HIS A CA 1
ATOM 1540 C C . HIS A 1 199 ? -17.776 5.236 15.746 1.00 70.50 199 HIS A C 1
ATOM 1542 O O . HIS A 1 199 ? -18.738 5.972 15.935 1.00 70.50 199 HIS A O 1
ATOM 1548 N N . LEU A 1 200 ? -16.568 5.711 15.420 1.00 77.69 200 LEU A N 1
ATOM 1549 C CA . LEU A 1 200 ? -16.346 7.129 15.161 1.00 77.69 200 LEU A CA 1
ATOM 1550 C C . LEU A 1 200 ? -16.786 7.459 13.732 1.00 77.69 200 LEU A C 1
ATOM 1552 O O . LEU A 1 200 ? -16.169 6.991 12.774 1.00 77.69 200 LEU A O 1
ATOM 1556 N N . ASP A 1 201 ? -17.817 8.291 13.602 1.00 83.69 201 ASP A N 1
ATOM 1557 C CA . ASP A 1 201 ? -18.169 8.924 12.335 1.00 83.69 201 ASP A CA 1
ATOM 1558 C C . ASP A 1 201 ? -17.196 10.079 12.053 1.00 83.69 201 ASP A C 1
ATOM 1560 O O . ASP A 1 201 ? -17.363 11.204 12.530 1.00 83.69 201 ASP A O 1
ATOM 1564 N N . GLU A 1 202 ? -16.142 9.773 11.294 1.00 79.44 202 GLU A N 1
ATOM 1565 C CA . GLU A 1 202 ? -15.115 10.741 10.893 1.00 79.44 202 GLU A CA 1
ATOM 1566 C C . GLU A 1 202 ? -15.709 11.940 10.151 1.00 79.44 202 GLU A C 1
ATOM 1568 O O . GLU A 1 202 ? -15.253 13.065 10.348 1.00 79.44 202 GLU A O 1
ATOM 1573 N N . GLY A 1 203 ? -16.738 11.718 9.326 1.00 81.19 203 GLY A N 1
ATOM 1574 C CA . GLY A 1 203 ? -17.376 12.782 8.559 1.00 81.19 203 GLY A CA 1
ATOM 1575 C C . GLY A 1 203 ? -17.999 13.811 9.492 1.00 81.19 203 GLY A C 1
ATOM 1576 O O . GLY A 1 203 ? -17.697 15.000 9.397 1.00 81.19 203 GLY A O 1
ATOM 1577 N N . SER A 1 204 ? -18.800 13.347 10.451 1.00 86.19 204 SER A N 1
ATOM 1578 C CA . SER A 1 204 ? -19.426 14.215 11.454 1.00 86.19 204 SER A CA 1
ATOM 1579 C C . SER A 1 204 ? -18.410 14.887 12.380 1.00 86.19 204 SER A C 1
ATOM 1581 O O . SER A 1 204 ? -18.589 16.053 12.730 1.00 86.19 204 SER A O 1
ATOM 1583 N N . ALA A 1 205 ? -17.326 14.196 12.751 1.00 85.94 205 ALA A N 1
ATOM 1584 C CA . ALA A 1 205 ? -16.260 14.778 13.567 1.00 85.94 205 ALA A CA 1
ATOM 1585 C C . ALA A 1 205 ? -15.546 15.925 12.829 1.00 85.94 205 ALA A C 1
ATOM 1587 O O . ALA A 1 205 ? -15.400 17.016 13.369 1.00 85.94 205 ALA A O 1
ATOM 1588 N N . LEU A 1 206 ? -15.163 15.727 11.565 1.00 86.88 206 LEU A N 1
ATOM 1589 C CA . LEU A 1 206 ? -14.460 16.748 10.779 1.00 86.88 206 LEU A CA 1
ATOM 1590 C C . LEU A 1 206 ? -15.346 17.948 10.417 1.00 86.88 206 LEU A C 1
ATOM 1592 O O . LEU A 1 206 ? -14.831 19.045 10.211 1.00 86.88 206 LEU A O 1
ATOM 1596 N N . GLN A 1 207 ? -16.672 17.784 10.370 1.00 88.12 207 GLN A N 1
ATOM 1597 C CA . GLN A 1 207 ? -17.598 18.903 10.148 1.00 88.12 207 GLN A CA 1
ATOM 1598 C C . GLN A 1 207 ? -17.538 19.963 11.255 1.00 88.12 207 GLN A C 1
ATOM 1600 O O . GLN A 1 207 ? -17.854 21.121 10.976 1.00 88.12 207 GLN A O 1
ATOM 1605 N N . LYS A 1 208 ? -17.107 19.570 12.460 1.00 88.62 208 LYS A N 1
ATOM 1606 C CA . LYS A 1 208 ? -16.993 20.407 13.664 1.00 88.62 208 LYS A CA 1
ATOM 1607 C C . LYS A 1 208 ? -15.648 21.133 13.782 1.00 88.62 208 LYS A C 1
ATOM 1609 O O . LYS A 1 208 ? -15.426 21.857 14.747 1.00 88.62 208 LYS A O 1
ATOM 1614 N N . LEU A 1 209 ? -14.736 20.931 12.828 1.00 88.81 209 LEU A N 1
ATOM 1615 C CA . LEU A 1 209 ? -13.487 21.687 12.771 1.00 88.81 209 LEU A CA 1
ATOM 1616 C C . LEU A 1 209 ? -13.763 23.184 12.558 1.00 88.81 209 LEU A C 1
ATOM 1618 O O . LEU A 1 209 ? -14.698 23.527 11.829 1.00 88.81 209 LEU A O 1
ATOM 1622 N N . PRO A 1 210 ? -12.908 24.074 13.095 1.00 90.75 210 PRO A N 1
ATOM 1623 C CA . PRO A 1 210 ? -12.908 25.478 12.706 1.00 90.75 210 PRO A CA 1
ATOM 1624 C C . PRO A 1 210 ? -12.790 25.628 11.185 1.00 90.75 210 PRO A C 1
ATOM 1626 O O . PRO A 1 210 ? -12.022 24.908 10.541 1.00 90.75 210 PRO A O 1
ATOM 1629 N N . GLU A 1 211 ? -13.527 26.580 10.614 1.00 88.25 211 GLU A N 1
ATOM 1630 C CA . GLU A 1 211 ? -13.660 26.751 9.160 1.00 88.25 211 GLU A CA 1
ATOM 1631 C C . GLU A 1 211 ? -12.317 26.844 8.399 1.00 88.25 211 GLU A C 1
ATOM 1633 O O . GLU A 1 211 ? -12.194 26.200 7.346 1.00 88.25 211 GLU A O 1
ATOM 1638 N N . PRO A 1 212 ? -11.278 27.544 8.914 1.00 91.38 212 PRO A N 1
ATOM 1639 C CA . PRO A 1 212 ? -9.965 27.565 8.268 1.00 91.38 212 PRO A CA 1
ATOM 1640 C C . PRO A 1 212 ? -9.343 26.167 8.186 1.00 91.38 212 PRO A C 1
ATOM 1642 O O . PRO A 1 212 ? -8.947 25.714 7.110 1.00 91.38 212 PRO A O 1
ATOM 1645 N N . LEU A 1 213 ? -9.328 25.435 9.304 1.00 91.25 213 LEU A N 1
ATOM 1646 C CA . LEU A 1 213 ? -8.715 24.112 9.394 1.00 91.25 213 LEU A CA 1
ATOM 1647 C C . LEU A 1 213 ? -9.508 23.058 8.612 1.00 91.25 213 LEU A C 1
ATOM 1649 O O . LEU A 1 213 ? -8.922 22.184 7.973 1.00 91.25 213 LEU A O 1
ATOM 1653 N N . LYS A 1 214 ? -10.837 23.169 8.588 1.00 91.31 214 LYS A N 1
ATOM 1654 C CA . LYS A 1 214 ? -11.726 22.321 7.786 1.00 91.31 214 LYS A CA 1
ATOM 1655 C C . LYS A 1 214 ? -11.450 22.472 6.290 1.00 91.31 214 LYS A C 1
ATOM 1657 O O . LYS A 1 214 ? -11.222 21.480 5.593 1.00 91.31 214 LYS A O 1
ATOM 1662 N N . SER A 1 215 ? -11.404 23.717 5.814 1.00 91.31 215 SER A N 1
ATOM 1663 C CA . SER A 1 215 ? -11.120 24.047 4.414 1.00 91.31 215 SER A CA 1
ATOM 1664 C C . SER A 1 215 ? -9.726 23.579 4.004 1.00 91.31 21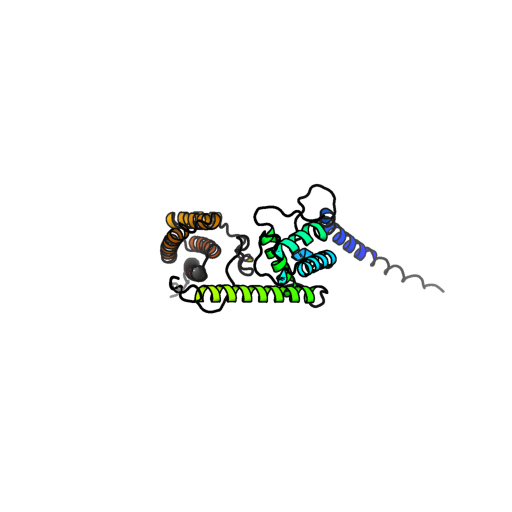5 SER A C 1
ATOM 1666 O O . SER A 1 215 ? -9.562 22.953 2.958 1.00 91.31 215 SER A O 1
ATOM 1668 N N . LEU A 1 216 ? -8.722 23.806 4.856 1.00 92.06 216 LEU A N 1
ATOM 1669 C CA . LEU A 1 216 ? -7.345 23.377 4.610 1.00 92.06 216 LEU A CA 1
ATOM 1670 C C . LEU A 1 216 ? -7.197 21.856 4.618 1.00 92.06 216 LEU A C 1
ATOM 1672 O O . LEU A 1 216 ? -6.488 21.319 3.772 1.00 92.06 216 LEU A O 1
ATOM 1676 N N . THR A 1 217 ? -7.905 21.146 5.498 1.00 89.69 217 THR A N 1
ATOM 1677 C CA . THR A 1 217 ? -7.939 19.673 5.500 1.00 89.69 217 THR A CA 1
ATOM 1678 C C . THR A 1 217 ? -8.463 19.143 4.163 1.00 89.69 217 THR A C 1
ATOM 1680 O O . THR A 1 217 ? -7.853 18.258 3.557 1.00 89.69 217 THR A O 1
ATOM 1683 N N . HIS A 1 218 ? -9.550 19.734 3.655 1.00 87.81 218 HIS A N 1
ATOM 1684 C CA . HIS A 1 218 ? -10.119 19.379 2.357 1.00 87.81 218 HIS A CA 1
ATOM 1685 C C . HIS A 1 218 ? -9.173 19.714 1.192 1.00 87.81 218 HIS A C 1
ATOM 1687 O O . HIS A 1 218 ? -8.907 18.862 0.343 1.00 87.81 218 HIS A O 1
ATOM 1693 N N . LEU A 1 219 ? -8.602 20.922 1.173 1.00 89.56 219 LEU A N 1
ATOM 1694 C CA . LEU A 1 219 ? -7.649 21.355 0.147 1.00 89.56 219 LEU A CA 1
ATOM 1695 C C . LEU A 1 219 ? -6.381 20.492 0.135 1.00 89.56 219 LEU A C 1
ATOM 1697 O O . LEU A 1 219 ? -5.900 20.126 -0.936 1.00 89.56 219 LEU A O 1
ATOM 1701 N N . ARG A 1 220 ? -5.863 20.113 1.308 1.00 88.38 220 ARG A N 1
ATOM 1702 C CA . ARG A 1 220 ? -4.701 19.223 1.466 1.00 88.38 220 ARG A CA 1
ATOM 1703 C C . ARG A 1 220 ? -4.987 17.831 0.907 1.00 88.38 220 ARG A C 1
ATOM 1705 O O . ARG A 1 220 ? -4.124 17.238 0.250 1.00 88.38 220 ARG A O 1
ATOM 1712 N N . HIS A 1 221 ? -6.201 17.326 1.128 1.00 83.81 221 HIS A N 1
ATOM 1713 C CA . HIS A 1 221 ? -6.660 16.071 0.544 1.00 83.81 221 HIS A CA 1
ATOM 1714 C C . HIS A 1 221 ? -6.722 16.168 -0.986 1.00 83.81 221 HIS A C 1
ATOM 1716 O O . HIS A 1 221 ? -6.028 15.413 -1.668 1.00 83.81 221 HIS A O 1
ATOM 1722 N N . MET A 1 222 ? -7.425 17.170 -1.526 1.00 84.44 222 MET A N 1
ATOM 1723 C CA . MET A 1 222 ? -7.524 17.377 -2.974 1.00 84.44 222 MET A CA 1
ATOM 1724 C C . MET A 1 222 ? -6.157 17.558 -3.640 1.00 84.44 222 MET A C 1
ATOM 1726 O O . MET A 1 222 ? -5.883 16.918 -4.650 1.00 84.44 222 MET A O 1
ATOM 1730 N N . ALA A 1 223 ? -5.269 18.382 -3.069 1.00 82.88 223 ALA A N 1
ATOM 1731 C CA . ALA A 1 223 ? -3.925 18.621 -3.599 1.00 82.88 223 ALA A CA 1
ATOM 1732 C C . ALA A 1 223 ? -3.102 17.327 -3.698 1.00 82.88 223 ALA A C 1
ATOM 1734 O O . ALA A 1 223 ? -2.286 17.169 -4.612 1.00 82.88 223 ALA A O 1
ATOM 1735 N N . THR A 1 224 ? -3.338 16.390 -2.777 1.00 79.19 224 THR A N 1
ATOM 1736 C CA . THR A 1 224 ? -2.707 15.071 -2.787 1.00 79.19 224 THR A CA 1
ATOM 1737 C C . THR A 1 224 ? -3.294 14.171 -3.873 1.00 79.19 224 THR A C 1
ATOM 1739 O O . THR A 1 224 ? -2.528 13.528 -4.590 1.00 79.19 224 THR A O 1
ATOM 1742 N N . GLU A 1 225 ? -4.618 14.153 -4.043 1.00 78.19 225 GLU A N 1
ATOM 1743 C CA . GLU A 1 225 ? -5.291 13.334 -5.061 1.00 78.19 225 GLU A CA 1
ATOM 1744 C C . GLU A 1 225 ? -4.964 13.766 -6.493 1.00 78.19 225 GLU A C 1
ATOM 1746 O O . GLU A 1 225 ? -4.693 12.928 -7.354 1.00 78.19 225 GLU A O 1
ATOM 1751 N N . ILE A 1 226 ? -4.947 15.075 -6.751 1.00 81.31 226 ILE A N 1
ATOM 1752 C CA . ILE A 1 226 ? -4.689 15.628 -8.089 1.00 81.31 226 ILE A CA 1
ATOM 1753 C C . ILE A 1 226 ? -3.192 15.741 -8.410 1.00 81.31 226 ILE A C 1
ATOM 1755 O O . ILE A 1 226 ? -2.826 16.074 -9.536 1.00 81.31 226 ILE A O 1
ATOM 1759 N N . GLY A 1 227 ? -2.313 15.490 -7.433 1.00 77.75 227 GLY A N 1
ATOM 1760 C CA . GLY A 1 227 ? -0.863 15.595 -7.599 1.00 77.75 227 GLY A CA 1
ATOM 1761 C C . GLY A 1 227 ? -0.361 17.025 -7.834 1.00 77.75 227 GLY A C 1
ATOM 1762 O O . GLY A 1 227 ? 0.667 17.209 -8.486 1.00 77.75 227 GLY A O 1
ATOM 1763 N N . ALA A 1 228 ? -1.061 18.042 -7.316 1.00 78.31 228 ALA A N 1
ATOM 1764 C CA . ALA A 1 228 ? -0.701 19.453 -7.477 1.00 78.31 228 ALA A CA 1
ATOM 1765 C C . ALA A 1 228 ? 0.474 19.841 -6.563 1.00 78.31 228 ALA A C 1
ATOM 1767 O O . ALA A 1 228 ? 0.310 20.508 -5.541 1.00 78.31 228 ALA A O 1
ATOM 1768 N N . SER A 1 229 ? 1.683 19.430 -6.947 1.00 70.19 229 SER A N 1
ATOM 1769 C CA .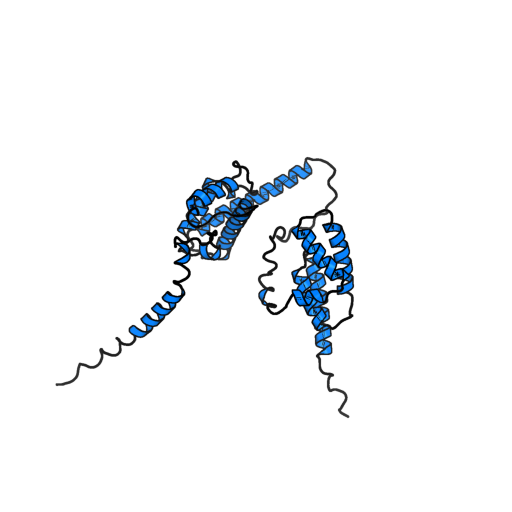 SER A 1 229 ? 2.920 19.666 -6.191 1.00 70.19 229 SER A CA 1
ATOM 1770 C C . SER A 1 229 ? 3.208 21.146 -5.909 1.00 70.19 229 SER A C 1
ATOM 1772 O O . SER A 1 229 ? 3.776 21.444 -4.864 1.00 70.19 229 SER A O 1
ATOM 1774 N N . GLY A 1 230 ? 2.781 22.061 -6.790 1.00 73.62 230 GLY A N 1
ATOM 1775 C CA . GLY A 1 230 ? 2.970 23.507 -6.620 1.00 73.62 230 GLY A CA 1
ATOM 1776 C C . GLY A 1 230 ? 2.140 24.117 -5.485 1.00 73.62 230 GLY A C 1
ATOM 1777 O O . GLY A 1 230 ? 2.680 24.845 -4.666 1.00 73.62 230 GLY A O 1
ATOM 1778 N N . ALA A 1 231 ? 0.852 23.774 -5.386 1.00 74.88 231 ALA A N 1
ATOM 1779 C CA . ALA A 1 231 ? -0.039 24.294 -4.339 1.00 74.88 231 ALA A CA 1
ATOM 1780 C C . ALA A 1 231 ? 0.101 23.542 -3.003 1.00 74.88 231 ALA A C 1
ATOM 1782 O O . ALA A 1 231 ? -0.309 24.035 -1.955 1.00 74.88 231 ALA A O 1
ATOM 1783 N N . LYS A 1 232 ? 0.686 22.337 -3.029 1.00 82.00 232 LYS A N 1
ATOM 1784 C CA . LYS A 1 232 ? 0.805 21.471 -1.853 1.00 82.00 232 LYS A CA 1
ATOM 1785 C C . LYS A 1 232 ? 1.609 22.117 -0.725 1.00 82.00 232 LYS A C 1
ATOM 1787 O O . LYS A 1 232 ? 1.251 21.943 0.433 1.00 82.00 232 LYS A O 1
ATOM 1792 N N . GLN A 1 233 ? 2.683 22.836 -1.049 1.00 85.31 233 GLN A N 1
ATOM 1793 C CA . GLN A 1 233 ? 3.550 23.423 -0.029 1.00 85.31 233 GLN A CA 1
ATOM 1794 C C . GLN A 1 233 ? 2.855 24.559 0.730 1.00 85.31 233 GLN A C 1
ATOM 1796 O O . GLN A 1 233 ? 2.899 24.572 1.956 1.00 85.31 233 GLN A O 1
ATOM 1801 N N . ASP A 1 234 ? 2.169 25.459 0.025 1.00 87.06 234 ASP A N 1
ATOM 1802 C CA . ASP A 1 234 ? 1.471 26.588 0.650 1.00 87.06 234 ASP A CA 1
ATOM 1803 C C . ASP A 1 234 ? 0.298 26.116 1.518 1.00 87.06 234 ASP A C 1
ATOM 1805 O O . ASP A 1 234 ? 0.129 26.583 2.646 1.00 87.06 234 ASP A O 1
ATOM 1809 N N . ILE A 1 235 ? -0.462 25.129 1.027 1.00 90.00 235 ILE A N 1
ATOM 1810 C CA . ILE A 1 235 ? -1.553 24.502 1.784 1.00 90.00 235 ILE A CA 1
ATOM 1811 C C . ILE A 1 235 ? -1.008 23.816 3.039 1.00 90.00 235 ILE A C 1
ATOM 1813 O O . ILE A 1 235 ? -1.594 23.965 4.105 1.00 90.00 235 ILE A O 1
ATOM 1817 N N . GLU A 1 236 ? 0.110 23.090 2.940 1.00 90.06 236 GLU A N 1
ATOM 1818 C CA . GLU A 1 236 ? 0.713 22.405 4.088 1.00 90.06 236 GLU A CA 1
ATOM 1819 C C . GLU A 1 236 ? 1.180 23.398 5.158 1.00 90.06 236 GLU A C 1
ATOM 1821 O O . GLU A 1 236 ? 0.951 23.180 6.344 1.00 90.06 236 GLU A O 1
ATOM 1826 N N . VAL A 1 237 ? 1.805 24.508 4.751 1.00 91.38 237 VAL A N 1
ATOM 1827 C CA . VAL A 1 237 ? 2.266 25.547 5.683 1.00 91.38 237 VAL A CA 1
ATOM 1828 C C . VAL A 1 237 ? 1.086 26.167 6.430 1.00 91.38 237 VAL A C 1
ATOM 1830 O O . VAL A 1 237 ? 1.134 26.269 7.656 1.00 91.38 237 VAL A O 1
ATOM 1833 N N . GLN A 1 238 ? 0.021 26.539 5.716 1.00 92.81 238 GLN A N 1
ATOM 1834 C CA . GLN A 1 238 ? -1.179 27.111 6.332 1.00 92.81 238 GLN A CA 1
ATOM 1835 C C . GLN A 1 238 ? -1.907 26.087 7.208 1.00 92.81 238 GLN A C 1
ATOM 1837 O O . GLN A 1 238 ? -2.285 26.400 8.333 1.00 92.81 238 GLN A O 1
ATOM 1842 N N . TYR A 1 239 ? -2.035 24.844 6.738 1.00 94.00 239 TYR A N 1
ATOM 1843 C CA . TYR A 1 239 ? -2.631 23.750 7.502 1.00 94.00 239 TYR A CA 1
ATOM 1844 C C . TYR A 1 239 ? -1.899 23.524 8.824 1.00 94.00 239 TYR A C 1
ATOM 1846 O O . TYR A 1 239 ? -2.540 23.447 9.865 1.00 94.00 239 TYR A O 1
ATOM 1854 N N . MET A 1 240 ? -0.564 23.455 8.808 1.00 93.06 240 MET A N 1
ATOM 1855 C CA . MET A 1 240 ? 0.212 23.238 10.029 1.00 93.06 240 MET A CA 1
ATOM 1856 C C . MET A 1 240 ? 0.082 24.409 11.010 1.00 93.06 240 MET A C 1
ATOM 1858 O O . MET A 1 240 ? 0.044 24.177 12.217 1.00 93.06 240 MET A O 1
ATOM 1862 N N . ALA A 1 241 ? -0.005 25.650 10.520 1.00 93.50 241 ALA A N 1
ATOM 1863 C CA . ALA A 1 241 ? -0.221 26.820 11.370 1.00 93.50 241 ALA A CA 1
ATOM 1864 C C . ALA A 1 241 ? -1.585 26.763 12.082 1.00 93.50 241 ALA A C 1
ATOM 1866 O O . ALA A 1 241 ? -1.641 26.865 13.308 1.00 93.50 241 ALA A O 1
ATOM 1867 N N . GLU A 1 242 ? -2.659 26.518 11.329 1.00 94.25 242 GLU A N 1
ATOM 1868 C CA . GLU A 1 242 ? -4.019 26.400 11.872 1.00 94.25 242 GLU A CA 1
ATOM 1869 C C . GLU A 1 242 ? -4.173 25.179 12.785 1.00 94.25 242 GLU A C 1
ATOM 1871 O O . GLU A 1 242 ? -4.795 25.259 13.844 1.00 94.25 242 GLU A O 1
ATOM 1876 N N . LEU A 1 243 ? -3.544 24.054 12.427 1.00 93.31 243 LEU A N 1
ATOM 1877 C CA . LEU A 1 243 ? -3.512 22.860 13.263 1.00 93.31 243 LEU A CA 1
ATOM 1878 C C . LEU A 1 243 ? -2.889 23.188 14.619 1.00 93.31 243 LEU A C 1
ATOM 1880 O O . LEU A 1 243 ? -3.488 22.892 15.645 1.00 93.31 243 LEU A O 1
ATOM 1884 N N . TYR A 1 244 ? -1.718 23.827 14.652 1.00 93.44 244 TYR A N 1
ATOM 1885 C CA . TYR A 1 244 ? -1.073 24.157 15.921 1.00 93.44 244 TYR A CA 1
ATOM 1886 C C . TYR A 1 244 ? -1.857 25.174 16.754 1.00 93.44 244 TYR A C 1
ATOM 1888 O O . TYR A 1 244 ? -1.852 25.047 17.980 1.00 93.44 244 TYR A O 1
ATOM 1896 N N . SER A 1 245 ? -2.570 26.111 16.119 1.00 93.25 245 SER A N 1
ATOM 1897 C CA . SER A 1 245 ? -3.525 26.977 16.825 1.00 93.25 245 SER A CA 1
ATOM 1898 C C . SER A 1 245 ? -4.590 26.129 17.525 1.00 93.25 245 SER A C 1
ATOM 1900 O O . SER A 1 245 ? -4.725 26.175 18.748 1.00 93.25 245 SER A O 1
ATOM 1902 N N . TYR A 1 246 ? -5.243 25.235 16.779 1.00 93.19 246 TYR A N 1
ATOM 1903 C CA . TYR A 1 246 ? -6.291 24.356 17.298 1.00 93.19 246 TYR A CA 1
ATOM 1904 C C . TYR A 1 246 ? -5.802 23.394 18.402 1.00 93.19 246 TYR A C 1
ATOM 1906 O O . TYR A 1 246 ? -6.492 23.149 19.395 1.00 93.19 246 TYR A O 1
ATOM 1914 N N . LEU A 1 247 ? -4.584 22.849 18.275 1.00 90.94 247 LEU A N 1
ATOM 1915 C CA . LEU A 1 247 ? -3.987 21.981 19.302 1.00 90.94 247 LEU A CA 1
ATOM 1916 C C . LEU A 1 247 ? -3.670 22.742 20.606 1.00 90.94 247 LEU A C 1
ATOM 1918 O O . LEU A 1 247 ? -3.611 22.123 21.679 1.00 90.94 247 LEU A O 1
ATOM 1922 N N . GLY A 1 248 ? -3.428 24.053 20.518 1.00 86.31 248 GLY A N 1
ATOM 1923 C CA . GLY A 1 248 ? -3.132 24.936 21.646 1.00 86.31 248 GLY A CA 1
ATOM 1924 C C . GLY A 1 248 ? -4.372 25.491 22.350 1.00 86.31 248 GLY A C 1
ATOM 1925 O O . GLY A 1 248 ? -4.323 25.732 23.554 1.00 86.31 248 GLY A O 1
ATOM 1926 N N . GLU A 1 249 ? -5.484 25.652 21.636 1.00 84.06 249 GLU A N 1
ATOM 1927 C CA . GLU A 1 249 ? -6.737 26.189 22.174 1.00 84.06 249 GLU A CA 1
ATOM 1928 C C . GLU A 1 249 ? -7.374 25.251 23.205 1.00 84.06 249 GLU A C 1
ATOM 1930 O O . GLU A 1 249 ? -7.680 24.108 22.897 1.00 84.06 249 GLU A O 1
ATOM 1935 N N . SER A 1 250 ? -7.644 25.711 24.427 1.00 71.94 250 SER A N 1
ATOM 1936 C CA . SER A 1 250 ? -8.430 24.958 25.425 1.00 71.94 250 SER A CA 1
ATOM 1937 C C . SER A 1 250 ? -9.943 25.190 25.300 1.00 71.94 250 SER A C 1
ATOM 1939 O O . SER A 1 250 ? -10.718 24.783 26.161 1.00 71.94 250 SER A O 1
ATOM 1941 N N . THR A 1 251 ? -10.383 25.879 24.249 1.00 64.31 251 THR A N 1
ATOM 1942 C CA . THR A 1 251 ? -11.781 26.258 24.054 1.00 64.31 251 THR A CA 1
ATOM 1943 C C . THR A 1 251 ? -12.566 25.130 23.391 1.00 64.31 251 THR A C 1
ATOM 1945 O O . THR A 1 251 ? -12.227 24.701 22.290 1.00 64.31 251 THR A O 1
ATOM 1948 N N . GLY A 1 252 ? -13.632 24.669 24.047 1.00 75.94 252 GLY A N 1
ATOM 1949 C CA . GLY A 1 252 ? -14.564 23.675 23.509 1.00 75.94 252 GLY A CA 1
ATOM 1950 C C . GLY A 1 252 ? -14.954 22.600 24.522 1.00 75.94 252 GLY A C 1
ATOM 1951 O O . GLY A 1 252 ? -14.431 22.547 25.633 1.00 75.94 252 GLY A O 1
ATOM 1952 N N . GLU A 1 253 ? -15.896 21.748 24.129 1.00 88.00 253 GLU A N 1
ATOM 1953 C CA . GLU A 1 253 ? -16.298 20.572 24.900 1.00 88.00 253 GLU A CA 1
ATOM 1954 C C . GLU A 1 253 ? -15.203 19.488 24.750 1.00 88.00 253 GLU A C 1
ATOM 1956 O O . GLU A 1 253 ? -14.872 19.110 23.618 1.00 88.00 253 GLU A O 1
ATOM 1961 N N . PRO A 1 254 ? -14.564 19.020 25.843 1.00 87.94 254 PRO A N 1
ATOM 1962 C CA . PRO A 1 254 ? -13.391 18.148 25.738 1.00 87.94 254 PRO A CA 1
ATOM 1963 C C . PRO A 1 254 ? -13.656 16.817 25.024 1.00 87.94 254 PRO A C 1
ATOM 1965 O O . PRO A 1 254 ? -12.773 16.309 24.323 1.00 87.94 254 PRO A O 1
ATOM 1968 N N . PHE A 1 255 ? -14.865 16.256 25.147 1.00 89.38 255 PHE A N 1
ATOM 1969 C CA . PHE A 1 255 ? -15.217 15.015 24.462 1.00 89.38 255 PHE A CA 1
ATOM 1970 C C . PHE A 1 255 ? -15.333 15.220 22.950 1.00 89.38 255 PHE A C 1
ATOM 1972 O O . PHE A 1 255 ? -14.702 14.487 22.186 1.00 89.38 255 PHE A O 1
ATOM 1979 N N . GLU A 1 256 ? -16.046 16.247 22.496 1.00 90.06 256 GLU A N 1
ATOM 1980 C CA . GLU A 1 256 ? -16.100 16.643 21.090 1.00 90.06 256 GLU A CA 1
ATOM 1981 C C . GLU A 1 256 ? -14.702 16.888 20.512 1.00 90.06 256 GLU A C 1
ATOM 1983 O O . GLU A 1 256 ? -14.356 16.354 19.453 1.00 90.06 256 GLU A O 1
ATOM 1988 N N . LYS A 1 257 ? -13.852 17.610 21.247 1.00 90.50 257 LYS A N 1
ATOM 1989 C CA . LYS A 1 257 ? -12.465 17.842 20.842 1.00 90.50 257 LYS A CA 1
ATOM 1990 C C . LYS A 1 257 ? -11.687 16.531 20.688 1.00 90.50 257 LYS A C 1
ATOM 1992 O O . LYS A 1 257 ? -10.944 16.365 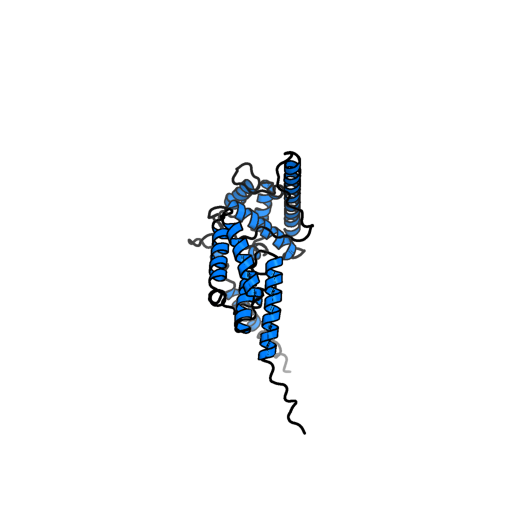19.721 1.00 90.50 257 LYS A O 1
ATOM 1997 N N . SER A 1 258 ? -11.885 15.563 21.583 1.00 90.56 258 SER A N 1
ATOM 1998 C CA . SER A 1 258 ? -11.239 14.245 21.494 1.00 90.56 258 SER A CA 1
ATOM 1999 C C . SER A 1 258 ? -11.650 13.457 20.236 1.00 90.56 258 SER A C 1
ATOM 2001 O O . SER A 1 258 ? -10.811 12.795 19.613 1.00 90.56 258 SER A O 1
ATOM 2003 N N . GLN A 1 259 ? -12.909 13.581 19.799 1.00 90.31 259 GLN A N 1
ATOM 2004 C CA . GLN A 1 259 ? -13.406 12.960 18.566 1.00 90.31 259 GLN A CA 1
ATOM 2005 C C . GLN A 1 259 ? -12.739 13.569 17.331 1.00 90.31 259 GLN A C 1
ATOM 2007 O O . GLN A 1 259 ? -12.263 12.841 16.457 1.00 90.31 259 GLN A O 1
ATOM 2012 N N . ILE A 1 260 ? -12.646 14.901 17.290 1.00 91.31 260 ILE A N 1
ATOM 2013 C CA . ILE A 1 260 ? -11.991 15.640 16.205 1.00 91.31 260 ILE A CA 1
ATOM 2014 C C . ILE A 1 260 ? -10.507 15.266 16.122 1.00 91.31 260 ILE A C 1
ATOM 2016 O O . ILE A 1 260 ? -10.005 14.947 15.044 1.00 91.31 260 ILE A O 1
ATOM 2020 N N . LEU A 1 261 ? -9.805 15.238 17.258 1.00 91.94 261 LEU A N 1
ATOM 2021 C CA . LEU A 1 261 ? -8.386 14.878 17.314 1.00 91.94 261 LEU A CA 1
ATOM 2022 C C . LEU A 1 261 ? -8.137 13.432 16.870 1.00 91.94 261 LEU A C 1
ATOM 2024 O O . LEU A 1 261 ? -7.141 13.158 16.204 1.00 91.94 261 LEU A O 1
ATOM 2028 N N . THR A 1 262 ? -9.065 12.516 17.155 1.00 90.62 262 THR A N 1
ATOM 2029 C CA . THR A 1 262 ? -8.990 11.135 16.655 1.00 90.62 262 THR A CA 1
ATOM 2030 C C . THR A 1 262 ? -9.100 11.084 15.127 1.00 90.62 262 THR A C 1
ATOM 2032 O O . THR A 1 262 ? -8.352 10.347 14.480 1.00 90.62 262 THR A O 1
ATOM 2035 N N . ALA A 1 263 ? -9.983 11.892 14.532 1.00 89.12 263 ALA A N 1
ATOM 2036 C CA . ALA A 1 263 ? -10.095 12.005 13.078 1.00 89.12 263 ALA A CA 1
ATOM 2037 C C . ALA A 1 263 ? -8.831 12.635 12.456 1.00 89.12 263 ALA A C 1
ATOM 2039 O O . ALA A 1 263 ? -8.273 12.088 11.505 1.00 89.12 263 ALA A O 1
ATOM 2040 N N . LEU A 1 264 ? -8.307 13.721 13.036 1.00 90.19 264 LEU A N 1
ATOM 2041 C CA . LEU A 1 264 ? -7.063 14.361 12.583 1.00 90.19 264 LEU A CA 1
ATOM 2042 C C . LEU A 1 264 ? -5.841 13.434 12.695 1.00 90.19 264 LEU A C 1
ATOM 2044 O O . LEU A 1 264 ? -4.982 13.427 11.812 1.00 90.19 264 LEU A O 1
ATOM 2048 N N . TYR A 1 265 ? -5.776 12.597 13.733 1.00 90.88 265 TYR A N 1
ATOM 2049 C CA . TYR A 1 265 ? -4.708 11.608 13.891 1.00 90.88 265 TYR A CA 1
ATOM 2050 C C . TYR A 1 265 ? -4.684 10.610 12.724 1.00 90.88 265 TYR A C 1
ATOM 2052 O O . TYR A 1 265 ? -3.620 10.273 12.207 1.00 90.88 265 TYR A O 1
ATOM 2060 N N . ARG A 1 266 ? -5.859 10.175 12.248 1.00 85.62 266 ARG A N 1
ATOM 2061 C CA . ARG A 1 266 ? -5.976 9.278 11.083 1.00 85.62 266 ARG A CA 1
ATOM 2062 C C . ARG A 1 266 ? -5.576 9.947 9.771 1.00 85.62 266 ARG A C 1
ATOM 2064 O O . ARG A 1 266 ? -5.086 9.268 8.8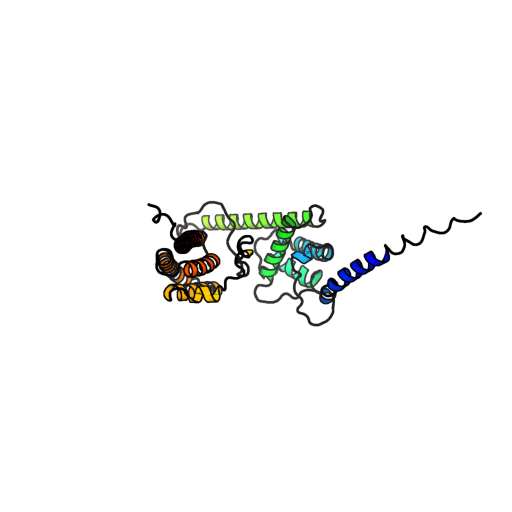69 1.00 85.62 266 ARG A O 1
ATOM 2071 N N . LEU A 1 267 ? -5.781 11.258 9.672 1.00 86.56 267 LEU A N 1
ATOM 2072 C CA . LEU A 1 267 ? -5.416 12.063 8.505 1.00 86.56 267 LEU A CA 1
ATOM 2073 C C . LEU A 1 267 ? -3.963 12.556 8.530 1.00 86.56 267 LEU A C 1
ATOM 2075 O O . LEU A 1 267 ? -3.504 13.138 7.545 1.00 86.56 267 LEU A O 1
ATOM 2079 N N . SER A 1 268 ? -3.235 12.316 9.624 1.00 88.50 268 SER A N 1
ATOM 2080 C CA . SER A 1 268 ? -1.863 12.788 9.788 1.00 88.50 268 SER A CA 1
ATOM 2081 C C . SER A 1 268 ? -0.936 12.192 8.729 1.00 88.50 268 SER A C 1
ATOM 2083 O O . SER A 1 268 ? -0.882 10.977 8.536 1.00 88.50 268 SER A O 1
ATOM 2085 N N . GLN A 1 269 ? -0.169 13.048 8.050 1.00 85.56 269 GLN A N 1
ATOM 2086 C CA . GLN A 1 269 ? 0.740 12.626 6.976 1.00 85.56 269 GLN A CA 1
ATOM 2087 C C . GLN A 1 269 ? 2.191 12.503 7.444 1.00 85.56 269 GLN A C 1
ATOM 2089 O O . GLN A 1 269 ? 3.013 11.904 6.749 1.00 85.56 269 GLN A O 1
ATOM 2094 N N . THR A 1 270 ? 2.521 13.057 8.616 1.00 85.31 270 THR A N 1
ATOM 2095 C CA . THR A 1 270 ? 3.874 12.995 9.180 1.00 85.31 270 THR A CA 1
ATOM 2096 C C . THR A 1 270 ? 3.881 12.396 10.590 1.00 85.31 270 THR A C 1
ATOM 2098 O O . THR A 1 270 ? 2.934 12.598 11.353 1.00 85.31 270 THR A O 1
ATOM 2101 N N . PRO A 1 271 ? 4.965 11.704 10.995 1.00 84.88 271 PRO A N 1
ATOM 2102 C CA . PRO A 1 271 ? 5.095 11.194 12.362 1.00 84.88 271 PRO A CA 1
ATOM 2103 C C . PRO A 1 271 ? 5.062 12.297 13.425 1.00 84.88 271 PRO A C 1
ATOM 2105 O O . PRO A 1 271 ? 4.590 12.072 14.537 1.00 84.88 271 PRO A O 1
ATOM 2108 N N . LYS A 1 272 ? 5.565 13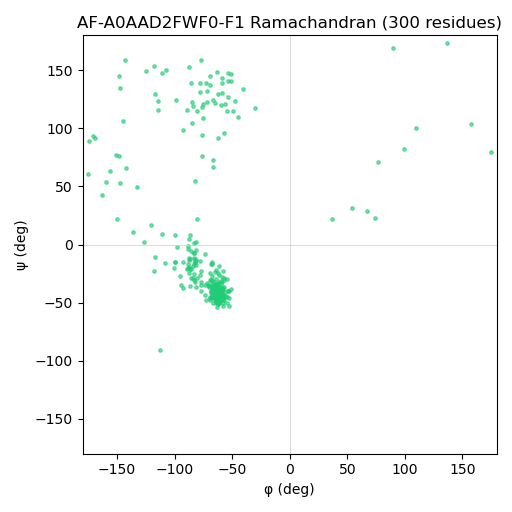.491 13.085 1.00 88.62 272 LYS A N 1
ATOM 2109 C CA . LYS A 1 272 ? 5.552 14.651 13.979 1.00 88.62 272 LYS A CA 1
ATOM 2110 C C . LYS A 1 272 ? 4.121 15.132 14.226 1.00 88.62 272 LYS A C 1
ATOM 2112 O O . LYS A 1 272 ? 3.721 15.237 15.376 1.00 88.62 272 L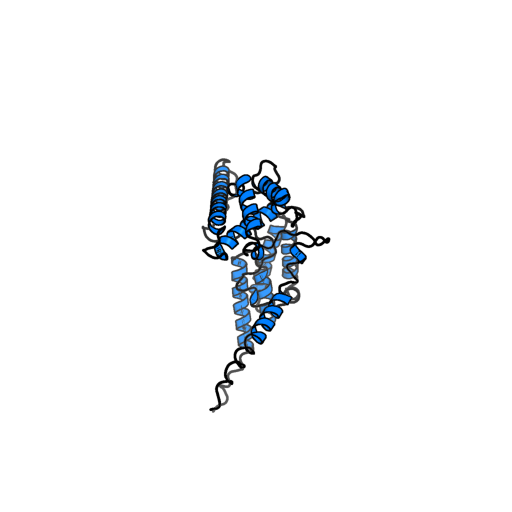YS A O 1
ATOM 2117 N N . GLU A 1 273 ? 3.352 15.337 13.157 1.00 89.44 273 GLU A N 1
ATOM 2118 C CA . GLU A 1 273 ? 1.933 15.708 13.224 1.00 89.44 273 GLU A CA 1
ATOM 2119 C C . GLU A 1 273 ? 1.138 14.708 14.072 1.00 89.44 273 GLU A C 1
ATOM 2121 O O . GLU A 1 273 ? 0.481 15.101 15.031 1.00 89.44 273 GLU A O 1
ATOM 2126 N N . ALA A 1 274 ? 1.281 13.408 13.793 1.00 90.12 274 ALA A N 1
ATOM 2127 C CA . ALA A 1 274 ? 0.584 12.361 14.537 1.00 90.12 274 ALA A CA 1
ATOM 2128 C C . ALA A 1 274 ? 0.916 12.392 16.040 1.00 90.12 274 ALA A C 1
ATOM 2130 O O . ALA A 1 274 ? 0.031 12.220 16.878 1.00 90.12 274 ALA A O 1
ATOM 2131 N N . LYS A 1 275 ? 2.186 12.633 16.392 1.00 90.88 275 LYS A N 1
ATOM 2132 C CA . LYS A 1 275 ? 2.628 12.757 17.786 1.00 90.88 275 LYS A CA 1
ATOM 2133 C C . LYS A 1 275 ? 2.028 13.989 18.468 1.00 90.88 275 LYS A C 1
ATOM 2135 O O . LYS A 1 275 ? 1.565 13.883 19.600 1.00 90.88 275 LYS A O 1
ATOM 2140 N N . ASP A 1 276 ? 2.027 15.132 17.788 1.00 91.25 276 ASP A N 1
ATOM 2141 C CA . ASP A 1 276 ? 1.509 16.391 18.330 1.00 91.25 276 ASP A CA 1
ATOM 2142 C C . ASP A 1 276 ? -0.018 16.315 18.544 1.00 91.25 276 ASP A C 1
ATOM 2144 O O . ASP A 1 276 ? -0.525 16.724 19.592 1.00 91.25 276 ASP A O 1
ATOM 2148 N N . VAL A 1 277 ? -0.748 15.711 17.597 1.00 91.56 277 VAL A N 1
ATOM 2149 C CA . VAL A 1 277 ? -2.196 15.458 17.705 1.00 91.56 277 VAL A CA 1
ATOM 2150 C C . VAL A 1 277 ? -2.507 14.490 18.848 1.00 91.56 277 VAL A C 1
ATOM 2152 O O . VAL A 1 277 ? -3.422 14.746 19.630 1.00 91.56 277 VAL A O 1
ATOM 2155 N N . LEU A 1 278 ? -1.731 13.410 18.996 1.00 92.44 278 LEU A N 1
ATOM 2156 C CA . LEU A 1 278 ? -1.912 12.449 20.087 1.00 92.44 278 LEU A CA 1
ATOM 2157 C C . LEU A 1 278 ? -1.713 13.106 21.462 1.00 92.44 278 LEU A C 1
ATOM 2159 O O . LEU A 1 278 ? -2.523 12.902 22.361 1.00 92.44 278 LEU A O 1
ATOM 2163 N N . ALA A 1 279 ? -0.695 13.956 21.610 1.00 91.62 279 ALA A N 1
ATOM 2164 C CA . ALA A 1 279 ? -0.460 14.692 22.852 1.00 91.62 279 ALA A CA 1
ATOM 2165 C C . ALA A 1 279 ? -1.600 15.676 23.183 1.00 91.62 279 ALA A C 1
ATOM 2167 O O . ALA A 1 279 ? -1.928 15.897 24.348 1.00 91.62 279 ALA A O 1
ATOM 2168 N N . ALA A 1 280 ? -2.225 16.290 22.174 1.00 92.06 280 ALA A N 1
ATOM 2169 C CA . ALA A 1 280 ? -3.417 17.112 22.382 1.00 92.06 280 ALA A CA 1
ATOM 2170 C C . ALA A 1 280 ? -4.647 16.272 22.754 1.00 92.06 280 ALA A C 1
ATOM 2172 O O . ALA A 1 280 ? -5.451 16.702 23.581 1.00 92.06 280 ALA A O 1
ATOM 2173 N N . TYR A 1 281 ? -4.779 15.077 22.176 1.00 92.94 281 TYR A N 1
ATOM 2174 C CA . TYR A 1 281 ? -5.857 14.143 22.491 1.00 92.94 281 TYR A CA 1
ATOM 2175 C C . TYR A 1 281 ? -5.776 13.684 23.949 1.00 92.94 281 TYR A C 1
ATOM 2177 O O . TYR A 1 281 ? -6.773 13.745 24.664 1.00 92.94 281 TYR A O 1
ATOM 2185 N N . GLU A 1 282 ? -4.586 13.304 24.418 1.00 91.94 282 GLU A N 1
ATOM 2186 C CA . GLU A 1 282 ? -4.363 12.912 25.813 1.00 91.94 282 GLU A CA 1
ATOM 2187 C C . GLU A 1 282 ? -4.771 14.024 26.789 1.00 91.94 282 GLU A C 1
ATOM 2189 O O . GLU A 1 282 ? -5.452 13.749 27.776 1.00 91.94 282 GLU A O 1
ATOM 2194 N N . ARG A 1 283 ? -4.437 15.286 26.478 1.00 91.31 283 ARG A N 1
ATOM 2195 C CA . ARG A 1 283 ? -4.875 16.448 27.269 1.00 91.31 283 ARG A CA 1
ATOM 2196 C C . ARG A 1 283 ? -6.398 16.599 27.287 1.00 91.31 283 ARG A C 1
ATOM 2198 O O . ARG A 1 283 ? -6.971 16.736 28.362 1.00 91.31 283 ARG A O 1
ATOM 2205 N N . ALA A 1 284 ? -7.058 16.513 26.130 1.00 90.31 284 ALA A N 1
ATOM 2206 C CA . ALA A 1 284 ? -8.517 16.630 26.039 1.00 90.31 284 ALA A CA 1
ATOM 2207 C C . ALA A 1 284 ? -9.241 15.519 26.825 1.00 90.31 284 ALA A C 1
ATOM 2209 O O . ALA A 1 284 ? -10.226 15.776 27.512 1.00 90.31 284 ALA A O 1
ATOM 2210 N N . VAL A 1 285 ? -8.726 14.285 26.784 1.00 90.44 285 VAL A N 1
ATOM 2211 C CA . VAL A 1 285 ? -9.267 13.173 27.581 1.00 90.44 285 VAL A CA 1
ATOM 2212 C C . VAL A 1 285 ? -9.075 13.418 29.074 1.00 90.44 285 VAL A C 1
ATOM 2214 O O . VAL A 1 285 ? -9.999 13.186 29.848 1.00 90.44 285 VAL A O 1
ATOM 2217 N N . GLN A 1 286 ? -7.905 13.899 29.498 1.00 89.94 286 GLN A N 1
ATOM 2218 C CA . GLN A 1 286 ? -7.667 14.240 30.903 1.00 89.94 286 GLN A CA 1
ATOM 2219 C C . GLN A 1 286 ? -8.630 15.329 31.389 1.00 89.94 286 GLN A C 1
ATOM 2221 O O . GLN A 1 286 ? -9.234 15.171 32.447 1.00 89.94 286 GLN A O 1
ATOM 2226 N N . GLU A 1 287 ? -8.831 16.390 30.604 1.00 88.50 287 GLU A N 1
ATOM 2227 C CA . GLU A 1 287 ? -9.798 17.453 30.907 1.00 88.50 287 GLU A CA 1
ATOM 2228 C C . GLU A 1 287 ? -11.228 16.909 31.020 1.00 88.50 287 GLU A C 1
ATOM 2230 O O . GLU A 1 287 ? -11.925 17.213 31.990 1.00 88.50 287 GLU A O 1
ATOM 2235 N N . TYR A 1 288 ? -11.647 16.045 30.090 1.00 89.62 288 TYR A N 1
ATOM 2236 C CA . TYR A 1 288 ? -12.952 15.384 30.147 1.00 89.62 288 TYR A CA 1
ATOM 2237 C C . TYR A 1 288 ? -13.119 14.536 31.417 1.00 89.62 288 TYR A C 1
ATOM 2239 O O . TYR A 1 288 ? -14.133 14.619 32.106 1.00 89.62 288 TYR A O 1
ATOM 2247 N N . LEU A 1 289 ? -12.108 13.735 31.764 1.00 88.94 289 LEU A N 1
ATOM 2248 C CA . LEU A 1 289 ? -12.139 12.886 32.956 1.00 88.94 289 LEU A CA 1
ATOM 2249 C C . LEU A 1 289 ? -12.184 13.705 34.252 1.00 88.94 289 LEU A C 1
ATOM 2251 O O . LEU A 1 289 ? -12.841 13.290 35.207 1.00 88.94 289 LEU A O 1
ATOM 2255 N N . ILE A 1 290 ? -11.533 14.871 34.288 1.00 88.44 290 ILE A N 1
ATOM 2256 C CA . ILE A 1 290 ? -11.632 15.810 35.413 1.00 88.44 290 ILE A CA 1
ATOM 2257 C C . ILE A 1 290 ? -13.064 16.343 35.535 1.00 88.44 290 ILE A C 1
ATOM 2259 O O . ILE A 1 290 ? -13.601 16.366 36.638 1.00 88.44 290 ILE A O 1
ATOM 2263 N N . GLN A 1 291 ? -13.705 16.714 34.422 1.00 85.88 291 GLN A N 1
ATOM 2264 C CA . GLN A 1 291 ? -15.096 17.193 34.419 1.00 85.88 291 GLN A CA 1
ATOM 2265 C C . GLN A 1 291 ? -16.102 16.110 34.834 1.00 85.88 291 GLN A C 1
ATOM 2267 O O . GLN A 1 291 ? -17.094 16.409 35.492 1.00 85.88 291 GLN A O 1
ATOM 2272 N N . MET A 1 292 ? -15.836 14.854 34.473 1.00 82.75 292 MET A N 1
ATOM 2273 C CA . MET A 1 292 ? -16.678 13.702 34.815 1.00 82.75 292 MET A CA 1
ATOM 2274 C C . MET A 1 292 ? -16.422 13.149 36.221 1.00 82.75 292 MET A C 1
ATOM 2276 O O . MET A 1 292 ? -17.195 12.319 36.704 1.00 82.75 292 MET A O 1
ATOM 2280 N N . SER A 1 293 ? -15.342 13.569 36.884 1.00 79.38 293 SER A N 1
ATOM 2281 C CA . SER A 1 293 ? -15.052 13.131 38.245 1.00 79.38 293 SER A CA 1
ATOM 2282 C C . SER A 1 293 ? -16.047 13.788 39.208 1.00 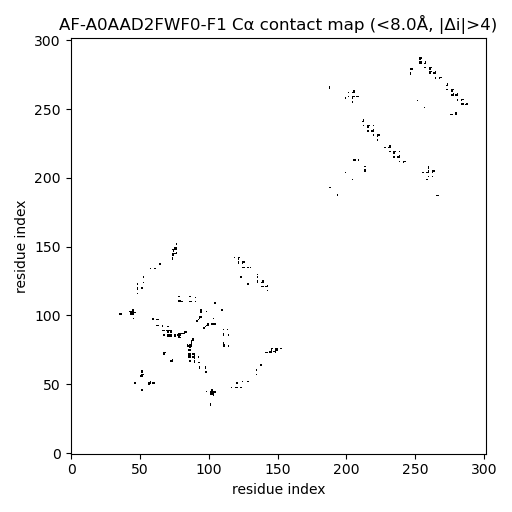79.38 293 SER A C 1
ATOM 2284 O O . SER A 1 293 ? -16.122 15.018 39.250 1.00 79.38 293 SER A O 1
ATOM 2286 N N . PRO A 1 294 ? -16.820 13.013 39.994 1.00 66.38 294 PRO A N 1
ATOM 2287 C CA . PRO A 1 294 ? -17.731 13.593 40.970 1.00 66.38 294 PRO A CA 1
ATOM 2288 C C . PRO A 1 294 ? -16.932 14.455 41.957 1.00 66.38 294 PRO A C 1
ATOM 2290 O O . PRO A 1 294 ? -15.809 14.080 42.317 1.00 66.38 294 PRO A O 1
ATOM 2293 N N . PRO A 1 295 ? -17.476 15.597 42.418 1.00 68.62 295 PRO A N 1
ATOM 2294 C CA . PRO A 1 295 ? -16.815 16.377 43.451 1.00 68.62 295 PRO A CA 1
ATOM 2295 C C . PRO A 1 295 ? -16.595 15.454 44.647 1.00 68.62 295 PRO A C 1
ATOM 2297 O O . PRO A 1 295 ? -17.546 14.866 45.164 1.00 68.62 295 PRO A O 1
ATOM 2300 N N . ASN A 1 296 ? -15.334 15.275 45.047 1.00 56.50 296 ASN A N 1
ATOM 2301 C CA . ASN A 1 296 ? -14.990 14.491 46.225 1.00 56.50 296 ASN A CA 1
ATOM 2302 C C . ASN A 1 296 ? -15.868 14.968 47.386 1.00 56.50 296 ASN A C 1
ATOM 2304 O O . ASN A 1 296 ? -15.747 16.112 47.828 1.00 56.50 296 ASN A O 1
ATOM 2308 N N . ALA A 1 297 ? -16.742 14.088 47.876 1.00 52.91 297 ALA A N 1
ATOM 2309 C CA . ALA A 1 297 ? -17.501 14.271 49.103 1.00 52.91 297 ALA A CA 1
ATOM 2310 C C . ALA A 1 297 ? -16.528 14.248 50.294 1.00 52.91 297 ALA A C 1
ATOM 2312 O O . ALA A 1 297 ? -16.415 13.268 51.020 1.00 52.91 297 ALA A O 1
ATOM 2313 N N . LYS A 1 298 ? -15.750 15.320 50.439 1.00 54.06 298 LYS A N 1
ATOM 2314 C CA . LYS A 1 298 ? -14.869 15.596 51.573 1.00 54.06 298 LYS A CA 1
ATOM 2315 C C . LYS A 1 298 ? -14.904 17.087 51.875 1.00 54.06 298 LYS A C 1
ATOM 2317 O O . LYS A 1 298 ? -13.927 17.793 51.666 1.00 54.06 298 LYS A O 1
ATOM 2322 N N . SER A 1 299 ? -16.065 17.562 52.317 1.00 50.47 299 SER A N 1
ATOM 2323 C CA . SER A 1 299 ? -16.246 18.783 53.126 1.00 50.47 299 SER A CA 1
ATOM 2324 C C . SER A 1 299 ? -17.639 18.774 53.778 1.00 50.47 299 SER A C 1
ATOM 2326 O O . SER A 1 299 ? -18.357 19.765 53.744 1.00 50.47 299 SER A O 1
ATOM 2328 N N . ALA A 1 300 ? -18.073 17.626 54.297 1.00 49.44 300 ALA A N 1
ATOM 2329 C CA . ALA A 1 300 ? -19.292 17.534 55.098 1.00 49.44 300 ALA A CA 1
ATOM 2330 C C . ALA A 1 300 ? -19.124 16.448 56.165 1.00 49.44 300 ALA A C 1
ATOM 2332 O O . ALA A 1 300 ? -19.927 15.532 56.256 1.00 49.44 300 ALA A O 1
ATOM 2333 N N . GLU A 1 301 ? -18.046 16.534 56.940 1.00 46.50 301 GLU A N 1
ATOM 2334 C CA . GLU A 1 301 ? -17.970 15.897 58.252 1.00 46.50 301 GLU A CA 1
ATOM 2335 C C . GLU A 1 301 ? -17.149 16.807 59.177 1.00 46.50 301 GLU A C 1
ATOM 2337 O O . GLU A 1 301 ? -15.931 16.900 59.037 1.00 46.50 301 GLU A O 1
ATOM 2342 N N . VAL A 1 302 ? -17.907 17.444 60.081 1.00 42.53 302 VAL A N 1
ATOM 2343 C CA . VAL A 1 302 ? -17.567 18.036 61.393 1.00 42.53 302 VAL A CA 1
ATOM 2344 C C . VAL A 1 302 ? -16.762 19.335 61.424 1.00 42.53 302 VAL A C 1
ATOM 2346 O O . VAL A 1 302 ? -15.541 19.325 61.167 1.00 42.53 302 VAL A O 1
#

Sequence (302 aa):
MTSVLATKKDDVMKVVDETAAAVAVAAEEKTDIDDALGAGSKRRFFPRVKHLLTREWESFLAGVLDAMDQAHAPSAAVASHKATNPWFKAFELVYDGVASDCSVPTGKNRFHKFKDKIVELWNAMEQEAPDDHPLKPRSMEQLNLYRQACEEQQKAELNDAKATGGKASMIKKSPLGGSAMKRPYSSTFHPTTGRMWKHLDEGSALQKLPEPLKSLTHLRHMATEIGASGAKQDIEVQYMAELYSYLGESTGEPFEKSQILTALYRLSQTPKEAKDVLAAYERAVQEYLIQMSPPNAKSAEV

Radius of gyration: 29.09 Å; Cα contacts (8 Å, |Δi|>4): 198; chains: 1; bounding box: 60×99×85 Å